Protein AF-A0A838P724-F1 (afdb_monomer_lite)

Structure (mmCIF, N/CA/C/O backbone):
data_AF-A0A838P724-F1
#
_entry.id   AF-A0A838P724-F1
#
loop_
_atom_site.group_PDB
_atom_site.id
_atom_site.type_symbol
_atom_site.label_atom_id
_atom_site.label_alt_id
_atom_site.label_comp_id
_atom_site.label_asym_id
_atom_site.label_entity_id
_atom_site.label_seq_id
_atom_site.pdbx_PDB_ins_code
_atom_site.Cartn_x
_atom_site.Cartn_y
_atom_site.Cartn_z
_atom_site.occupancy
_atom_site.B_iso_or_equiv
_atom_site.auth_seq_id
_atom_site.auth_comp_id
_atom_site.auth_asym_id
_atom_site.auth_atom_id
_atom_site.pdbx_PDB_model_num
ATOM 1 N N . MET A 1 1 ? -33.831 15.869 26.673 1.00 35.22 1 MET A N 1
ATOM 2 C CA . MET A 1 1 ? -33.866 14.774 25.676 1.00 35.22 1 MET A CA 1
ATOM 3 C C . MET A 1 1 ? -32.704 13.842 25.988 1.00 35.22 1 MET A C 1
ATOM 5 O O . MET A 1 1 ? -31.603 14.362 26.135 1.00 35.22 1 MET A O 1
ATOM 9 N N . PRO A 1 2 ? -32.924 12.538 26.222 1.00 35.47 2 PRO A N 1
ATOM 10 C CA . PRO A 1 2 ? -31.925 11.682 26.848 1.00 35.47 2 PRO A CA 1
ATOM 11 C C . PRO A 1 2 ? -30.886 11.154 25.849 1.00 35.47 2 PRO A C 1
ATOM 13 O O . PRO A 1 2 ? -31.235 10.602 24.811 1.00 35.47 2 PRO A O 1
ATOM 16 N N . THR A 1 3 ? -29.624 11.374 26.225 1.00 39.09 3 THR A N 1
ATOM 17 C CA . THR A 1 3 ? -28.451 10.483 26.150 1.00 39.09 3 THR A CA 1
ATOM 18 C C . THR A 1 3 ? -28.239 9.627 24.903 1.00 39.09 3 THR A C 1
ATOM 20 O O . THR A 1 3 ? -28.910 8.624 24.667 1.00 39.09 3 THR A O 1
ATOM 23 N N . ALA A 1 4 ? -27.174 9.991 24.182 1.00 42.00 4 ALA A N 1
ATOM 24 C CA . ALA A 1 4 ? -26.458 9.138 23.250 1.00 42.00 4 ALA A CA 1
ATOM 25 C C . ALA A 1 4 ? -26.230 7.749 23.863 1.00 42.00 4 ALA A C 1
ATOM 27 O O . ALA A 1 4 ? -25.716 7.620 24.972 1.00 42.00 4 ALA A O 1
ATOM 28 N N . VAL A 1 5 ? -26.638 6.724 23.121 1.00 43.41 5 VAL A N 1
ATOM 29 C CA . VAL A 1 5 ? -26.384 5.320 23.427 1.00 43.41 5 VAL A CA 1
ATOM 30 C C . VAL A 1 5 ? -24.869 5.126 23.461 1.00 43.41 5 VAL A C 1
ATOM 32 O O . VAL A 1 5 ? -24.228 5.040 22.414 1.00 43.41 5 VAL A O 1
ATOM 35 N N . GLU A 1 6 ? -24.288 5.073 24.660 1.00 44.16 6 GLU A N 1
ATOM 36 C CA . GLU A 1 6 ? -22.988 4.446 24.868 1.00 44.16 6 GLU A CA 1
ATOM 37 C C . GLU A 1 6 ? -23.096 3.030 24.307 1.00 44.16 6 GLU A C 1
ATOM 39 O O . GLU A 1 6 ? -23.826 2.183 24.827 1.00 44.16 6 GLU A O 1
ATOM 44 N N . ALA A 1 7 ? -22.421 2.777 23.187 1.00 54.94 7 ALA A N 1
ATOM 45 C CA . ALA A 1 7 ? -22.282 1.437 22.654 1.00 54.94 7 ALA A CA 1
ATOM 46 C C . ALA A 1 7 ? -21.466 0.619 23.665 1.00 54.94 7 ALA A C 1
ATOM 48 O O . ALA A 1 7 ? -20.239 0.593 23.606 1.00 54.94 7 ALA A O 1
ATOM 49 N N . SER A 1 8 ? -22.165 -0.000 24.621 1.00 61.56 8 SER A N 1
ATOM 50 C CA . SER A 1 8 ? -21.600 -0.868 25.649 1.00 61.56 8 SER A CA 1
ATOM 51 C C . SER A 1 8 ? -20.672 -1.882 24.987 1.00 61.56 8 SER A C 1
ATOM 53 O O . SER A 1 8 ? -21.090 -2.679 24.139 1.00 61.56 8 SER A O 1
ATOM 55 N N . ILE A 1 9 ? -19.387 -1.805 25.331 1.00 63.00 9 ILE A N 1
ATOM 56 C CA . ILE A 1 9 ? -18.389 -2.767 24.880 1.00 63.00 9 ILE A CA 1
ATOM 57 C C . ILE A 1 9 ? -18.843 -4.139 25.404 1.00 63.00 9 ILE A C 1
ATOM 59 O O . ILE A 1 9 ? -19.043 -4.286 26.612 1.00 63.00 9 ILE A O 1
ATOM 63 N N . PRO A 1 10 ? -19.045 -5.145 24.531 1.00 69.38 10 PRO A N 1
ATOM 64 C CA . PRO A 1 10 ? -19.448 -6.473 24.971 1.00 69.38 10 PRO A CA 1
ATOM 65 C C . PRO A 1 10 ? -18.458 -7.018 26.005 1.00 69.38 10 PRO A C 1
ATOM 67 O O . PRO A 1 10 ? -17.251 -6.848 25.836 1.00 69.38 10 PRO A O 1
ATOM 70 N N . ASN A 1 11 ? -18.953 -7.725 27.031 1.00 86.00 11 ASN A N 1
ATOM 71 C CA . ASN A 1 11 ? -18.101 -8.461 27.975 1.00 86.00 11 ASN A CA 1
ATOM 72 C C . ASN A 1 11 ? -17.019 -9.256 27.197 1.00 86.00 11 ASN A C 1
ATOM 74 O O . ASN A 1 11 ? -17.376 -9.900 26.201 1.00 86.00 11 ASN A O 1
ATOM 78 N N . PRO A 1 12 ? -15.737 -9.234 27.622 1.00 86.50 12 PRO A N 1
ATOM 79 C CA . PRO A 1 12 ? -14.614 -9.866 26.928 1.00 86.50 12 PRO A CA 1
ATOM 80 C C . PRO A 1 12 ? -14.889 -11.276 26.385 1.00 86.50 12 PRO A C 1
ATOM 82 O O . PRO A 1 12 ? -14.540 -11.569 25.242 1.00 86.50 12 PRO A O 1
ATOM 85 N N . ALA A 1 13 ? -15.583 -12.130 27.145 1.00 89.06 13 ALA A N 1
ATOM 86 C CA . ALA A 1 13 ? -15.920 -13.485 26.701 1.00 89.06 13 ALA A CA 1
ATOM 87 C C . ALA A 1 13 ? -16.848 -13.494 25.468 1.00 89.06 13 ALA A C 1
ATOM 89 O O . ALA A 1 13 ? -16.649 -14.259 24.524 1.00 89.06 13 ALA A O 1
ATOM 90 N N . LYS A 1 14 ? -17.843 -12.599 25.442 1.00 90.81 14 LYS A N 1
ATOM 91 C CA . LYS A 1 14 ? -18.763 -12.427 24.309 1.00 90.81 14 LYS A CA 1
ATOM 92 C C . LYS A 1 14 ? -18.052 -11.791 23.115 1.00 90.81 14 LYS A C 1
ATOM 94 O O . LYS A 1 14 ? -18.286 -12.198 21.979 1.00 90.81 14 LYS A O 1
ATOM 99 N N . ALA A 1 15 ? -17.168 -10.823 23.363 1.00 90.56 15 ALA A N 1
ATOM 100 C CA . ALA A 1 15 ? -16.361 -10.202 22.318 1.00 90.56 15 ALA A CA 1
ATOM 101 C C . ALA A 1 15 ? -15.473 -11.234 21.600 1.00 90.56 15 ALA A C 1
ATOM 103 O O . ALA A 1 15 ? -15.431 -11.236 20.370 1.00 90.56 15 ALA A O 1
ATOM 104 N N . GLU A 1 16 ? -14.830 -12.152 22.330 1.00 92.50 16 GLU A N 1
ATOM 105 C CA . GLU A 1 16 ? -13.999 -13.194 21.710 1.00 92.50 16 GLU A CA 1
ATOM 106 C C . GLU A 1 16 ? -14.831 -14.202 20.909 1.00 92.50 16 GLU A C 1
ATOM 108 O O . GLU A 1 16 ? -14.453 -14.561 19.795 1.00 92.50 16 GLU A O 1
ATOM 113 N N . GLN A 1 17 ? -16.014 -14.591 21.395 1.00 93.69 17 GLN A N 1
ATOM 114 C CA . GLN A 1 17 ? -16.936 -15.428 20.615 1.00 93.69 17 GLN A CA 1
ATOM 115 C C . GLN A 1 17 ? -17.342 -14.758 19.294 1.00 93.69 17 GLN A C 1
ATOM 117 O O . GLN A 1 17 ? -17.380 -15.409 18.246 1.00 93.69 17 GLN A O 1
ATOM 122 N N . ILE A 1 18 ? -17.607 -13.448 19.318 1.00 93.88 18 ILE A N 1
ATOM 123 C CA . ILE A 1 18 ? -17.923 -12.678 18.110 1.00 93.88 18 ILE A CA 1
ATOM 124 C C . ILE A 1 18 ? -16.713 -12.629 17.166 1.00 93.88 18 ILE A C 1
ATOM 126 O O . ILE A 1 18 ? -16.884 -12.832 15.963 1.00 93.88 18 ILE A O 1
ATOM 130 N N . ARG A 1 19 ? -15.492 -12.427 17.683 1.00 93.00 19 ARG A N 1
ATOM 131 C CA . ARG A 1 19 ? -14.250 -12.461 16.885 1.00 93.00 19 ARG A CA 1
ATOM 132 C C . ARG A 1 19 ? -14.016 -13.834 16.252 1.00 93.00 19 ARG A C 1
ATOM 134 O O . ARG A 1 19 ? -13.678 -13.906 15.073 1.00 93.00 19 ARG A O 1
ATOM 141 N N . ALA A 1 20 ? -14.243 -14.920 16.986 1.00 93.75 20 ALA A N 1
ATOM 142 C CA . ALA A 1 20 ? -14.137 -16.277 16.457 1.00 93.75 20 ALA A CA 1
ATOM 143 C C . ALA A 1 20 ? -15.164 -16.533 15.340 1.00 93.75 20 ALA A C 1
ATOM 145 O O . ALA A 1 20 ? -14.810 -17.035 14.273 1.00 93.75 20 ALA A O 1
ATOM 146 N N . LYS A 1 21 ? -16.421 -16.114 15.541 1.00 94.31 21 LYS A N 1
ATOM 147 C CA . LYS A 1 21 ? -17.474 -16.219 14.521 1.00 94.31 21 LYS A CA 1
ATOM 148 C C . LYS A 1 21 ? -17.166 -15.373 13.284 1.00 94.31 21 LYS A C 1
ATOM 150 O O . LYS A 1 21 ? -17.412 -15.821 12.167 1.00 94.31 21 LYS A O 1
ATOM 155 N N . PHE A 1 22 ? -16.600 -14.181 13.473 1.00 95.44 22 PHE A N 1
ATOM 156 C CA . PHE A 1 22 ? -16.110 -13.338 12.385 1.00 95.44 22 PHE A CA 1
ATOM 157 C C . PHE A 1 22 ? -15.039 -14.053 11.558 1.00 95.44 22 PHE A C 1
ATOM 159 O O . PHE A 1 22 ? -15.204 -14.138 10.347 1.00 95.44 22 PHE A O 1
ATOM 166 N N . ARG A 1 23 ? -14.006 -14.632 12.194 1.00 93.00 23 ARG A N 1
ATOM 167 C CA . ARG A 1 23 ? -12.953 -15.402 11.499 1.00 93.00 23 ARG A CA 1
ATOM 168 C C . ARG A 1 23 ? -13.551 -16.543 10.664 1.00 93.00 23 ARG A C 1
ATOM 170 O O . ARG A 1 23 ? -13.254 -16.653 9.483 1.00 93.00 23 ARG A O 1
ATOM 177 N N . GLN A 1 24 ? -14.477 -17.322 11.231 1.00 94.06 24 GLN A N 1
ATOM 178 C CA . GLN A 1 24 ? -15.133 -18.423 10.509 1.00 94.06 24 GLN A CA 1
ATOM 179 C C . GLN A 1 24 ? -15.972 -17.958 9.309 1.00 94.06 24 GLN A C 1
ATOM 181 O O . GLN A 1 24 ? -15.965 -18.597 8.257 1.00 94.06 24 GLN A O 1
ATOM 186 N N . LEU A 1 25 ? -16.738 -16.871 9.460 1.00 94.19 25 LEU A N 1
ATOM 187 C CA . LEU A 1 25 ? -17.525 -16.303 8.361 1.00 94.19 25 LEU A CA 1
ATOM 188 C C . LEU A 1 25 ? -16.626 -15.694 7.284 1.00 94.19 25 LEU A C 1
ATOM 190 O O . LEU A 1 25 ? -16.910 -15.844 6.095 1.00 94.19 25 LEU A O 1
ATOM 194 N N . LEU A 1 26 ? -15.534 -15.049 7.689 1.00 92.69 26 LEU A N 1
ATOM 195 C CA . LEU A 1 26 ? -14.537 -14.513 6.776 1.00 92.69 26 LEU A CA 1
ATOM 196 C C . LEU A 1 26 ? -13.909 -15.636 5.938 1.00 92.69 26 LEU A C 1
ATOM 198 O O . LEU A 1 26 ? -13.939 -15.554 4.717 1.00 92.69 26 LEU A O 1
ATOM 202 N N . ASP A 1 27 ? -13.473 -16.737 6.553 1.00 91.81 27 ASP A N 1
ATOM 203 C CA . ASP A 1 27 ? -12.917 -17.888 5.824 1.00 91.81 27 ASP A CA 1
ATOM 204 C C . ASP A 1 27 ? -13.925 -18.495 4.838 1.00 91.81 27 ASP A C 1
ATOM 206 O O . ASP A 1 27 ? -13.593 -18.811 3.696 1.00 91.81 27 ASP A O 1
ATOM 210 N N . ARG A 1 28 ? -15.201 -18.611 5.233 1.00 91.56 28 ARG A N 1
ATOM 211 C CA . ARG A 1 28 ? -16.267 -19.120 4.350 1.00 91.56 28 ARG A CA 1
ATOM 212 C C . ARG A 1 28 ? -16.546 -18.217 3.153 1.00 91.56 28 ARG A C 1
ATOM 214 O O . ARG A 1 28 ? -17.032 -18.716 2.131 1.00 91.56 28 ARG A O 1
ATOM 221 N N . THR A 1 29 ? -16.291 -16.919 3.297 1.00 91.81 29 THR A N 1
ATOM 222 C CA . THR A 1 29 ? -16.524 -15.903 2.263 1.00 91.81 29 THR A CA 1
ATOM 223 C C . THR A 1 29 ? -15.279 -15.602 1.429 1.00 91.81 29 THR A C 1
ATOM 225 O O . THR A 1 29 ? -15.417 -15.074 0.330 1.00 91.81 29 THR A O 1
ATOM 228 N N . ASN A 1 30 ? -14.089 -16.005 1.880 1.00 88.81 30 ASN A N 1
ATOM 229 C CA . ASN A 1 30 ? -12.818 -15.800 1.188 1.00 88.81 30 ASN A CA 1
ATOM 230 C C . ASN A 1 30 ? -12.581 -16.838 0.070 1.00 88.81 30 ASN A C 1
ATOM 232 O O . ASN A 1 30 ? -11.677 -17.667 0.136 1.00 88.81 30 ASN A O 1
ATOM 236 N N . LYS A 1 31 ? -13.446 -16.828 -0.948 1.00 89.81 31 LYS A N 1
ATOM 237 C CA . LYS A 1 31 ? -13.375 -17.678 -2.149 1.00 89.81 31 LYS A CA 1
ATOM 238 C C . LYS A 1 31 ? -13.989 -16.950 -3.342 1.00 89.81 31 LYS A C 1
ATOM 240 O O . LYS A 1 31 ? -14.749 -16.012 -3.145 1.00 89.81 31 LYS A O 1
ATOM 245 N N . GLU A 1 32 ? -13.694 -17.393 -4.562 1.00 82.56 32 GLU A N 1
ATOM 246 C CA . GLU A 1 32 ? -14.115 -16.715 -5.804 1.00 82.56 32 GLU A CA 1
ATOM 247 C C . GLU A 1 32 ? -15.641 -16.532 -5.914 1.00 82.56 32 GLU A C 1
ATOM 249 O O . GLU A 1 32 ? -16.130 -15.480 -6.327 1.00 82.56 32 GLU A O 1
ATOM 254 N N . HIS A 1 33 ? -16.407 -17.529 -5.461 1.00 89.75 33 HIS A N 1
ATOM 255 C CA . HIS A 1 33 ? -17.870 -17.511 -5.466 1.00 89.75 33 HIS A CA 1
ATOM 256 C C . HIS A 1 33 ? -18.427 -17.902 -4.087 1.00 89.75 33 HIS A C 1
ATOM 258 O O . HIS A 1 33 ? -18.792 -19.061 -3.850 1.00 89.75 33 HIS A O 1
ATOM 264 N N . PRO A 1 34 ? -18.459 -16.970 -3.118 1.00 93.19 34 PRO A N 1
ATOM 265 C CA . PRO A 1 34 ? -19.002 -17.249 -1.801 1.00 93.19 34 PRO A CA 1
ATOM 266 C C . PRO A 1 34 ? -20.522 -17.383 -1.856 1.00 93.19 34 PRO A C 1
ATOM 268 O O . PRO A 1 34 ? -21.196 -16.762 -2.676 1.00 93.19 34 PRO A O 1
ATOM 271 N N . ARG A 1 35 ? -21.094 -18.195 -0.958 1.00 94.44 35 ARG A N 1
ATOM 272 C CA . ARG A 1 35 ? -22.553 -18.344 -0.900 1.00 94.44 35 ARG A CA 1
ATOM 273 C C . ARG A 1 35 ? -23.158 -17.002 -0.463 1.00 94.44 35 ARG A C 1
ATOM 275 O O . ARG A 1 35 ? -22.717 -16.475 0.562 1.00 94.44 35 ARG A O 1
ATOM 282 N N . PRO A 1 36 ? -24.198 -16.475 -1.139 1.00 94.25 36 PRO A N 1
ATOM 283 C CA . PRO A 1 36 ? -24.806 -15.190 -0.778 1.00 94.25 36 PRO A CA 1
ATOM 284 C C . PRO A 1 36 ? -25.267 -15.114 0.685 1.00 94.25 36 PRO A C 1
ATOM 286 O O . PRO A 1 36 ? -25.178 -14.066 1.319 1.00 94.25 36 PRO A O 1
ATOM 289 N N . GLN A 1 37 ? -25.706 -16.246 1.247 1.00 95.25 37 GLN A N 1
ATOM 290 C CA . GLN A 1 37 ? -26.105 -16.358 2.652 1.00 95.25 37 GLN A CA 1
ATOM 291 C C . GLN A 1 37 ? -24.936 -16.136 3.626 1.00 95.25 37 GLN A C 1
ATOM 293 O O . GLN A 1 37 ? -25.128 -15.489 4.651 1.00 95.25 37 GLN A O 1
ATOM 298 N N . ASP A 1 38 ? -23.728 -16.615 3.302 1.00 93.69 38 ASP A N 1
ATOM 299 C CA . ASP A 1 38 ? -22.541 -16.412 4.145 1.00 93.69 38 ASP A CA 1
ATOM 300 C C . ASP A 1 38 ? -22.105 -14.934 4.117 1.00 93.69 38 ASP A C 1
ATOM 302 O O . ASP A 1 38 ? -21.766 -14.371 5.157 1.00 93.69 38 ASP A O 1
ATOM 306 N N . VAL A 1 39 ? -22.178 -14.279 2.948 1.00 94.38 39 VAL A N 1
ATOM 307 C CA . VAL A 1 39 ? -21.879 -12.840 2.797 1.00 94.38 39 VAL A CA 1
ATOM 308 C C . VAL A 1 39 ? -22.890 -11.987 3.564 1.00 94.38 39 VAL A C 1
ATOM 310 O O . VAL A 1 39 ? -22.502 -11.062 4.279 1.00 94.38 39 VAL A O 1
ATOM 313 N N . LYS A 1 40 ? -24.184 -12.323 3.475 1.00 95.94 40 LYS A N 1
ATOM 314 C CA . LYS A 1 40 ? -25.230 -11.658 4.259 1.00 95.94 40 LYS A CA 1
ATOM 315 C C . LYS A 1 40 ? -24.994 -11.835 5.761 1.00 95.94 40 LYS A C 1
ATOM 317 O O . LYS A 1 40 ? -24.990 -10.848 6.485 1.00 95.94 40 LYS A O 1
ATOM 322 N N . ALA A 1 41 ? -24.692 -13.053 6.214 1.00 95.62 41 ALA A N 1
ATOM 323 C CA . ALA A 1 41 ? -24.392 -13.325 7.620 1.00 95.62 41 ALA A CA 1
ATOM 324 C C . ALA A 1 41 ? -23.159 -12.555 8.127 1.00 95.62 41 ALA A C 1
ATOM 326 O O . ALA A 1 41 ? -23.152 -12.092 9.269 1.00 95.62 41 ALA A O 1
ATOM 327 N N . LEU A 1 42 ? -22.127 -12.387 7.290 1.00 94.81 42 LEU A N 1
ATOM 328 C CA . LEU A 1 42 ? -20.970 -11.547 7.606 1.00 94.81 42 LEU A CA 1
ATOM 329 C C . LEU A 1 42 ? -21.362 -10.066 7.719 1.00 94.81 42 LEU A C 1
ATOM 331 O O . LEU A 1 42 ? -20.957 -9.401 8.672 1.00 94.81 42 LEU A O 1
ATOM 335 N N . SER A 1 43 ? -22.178 -9.562 6.789 1.00 94.56 43 SER A N 1
ATOM 336 C CA . SER A 1 43 ? -22.689 -8.185 6.815 1.00 94.56 43 SER A CA 1
ATOM 337 C C . SER A 1 43 ? -23.519 -7.903 8.070 1.00 94.56 43 SER A C 1
ATOM 339 O O . SER A 1 43 ? -23.274 -6.914 8.764 1.00 94.56 43 SER A O 1
ATOM 341 N N . ASP A 1 44 ? -24.441 -8.804 8.414 1.00 96.25 44 ASP A N 1
ATOM 342 C CA . ASP A 1 44 ? -25.283 -8.699 9.607 1.00 96.25 44 ASP A CA 1
ATOM 343 C C . ASP A 1 44 ? -24.428 -8.708 10.885 1.00 96.25 44 ASP A C 1
ATOM 345 O O . ASP A 1 44 ? -24.640 -7.901 11.794 1.00 96.25 44 ASP A O 1
ATOM 349 N N . LEU A 1 45 ? -23.398 -9.563 10.936 1.00 95.19 45 LEU A N 1
ATOM 350 C CA . LEU A 1 45 ? -22.466 -9.624 12.061 1.00 95.19 45 LEU A CA 1
ATOM 351 C C . LEU A 1 45 ? -21.645 -8.333 12.208 1.00 95.19 45 LEU A C 1
ATOM 353 O O . LEU A 1 45 ? -21.478 -7.853 13.329 1.00 95.19 45 LEU A O 1
ATOM 357 N N . LEU A 1 46 ? -21.166 -7.746 11.109 1.00 94.00 46 LEU A N 1
ATOM 358 C CA . LEU A 1 46 ? -20.446 -6.468 11.132 1.00 94.00 46 LEU A CA 1
ATOM 359 C C . LEU A 1 46 ? -21.354 -5.312 11.575 1.00 94.00 46 LEU A C 1
ATOM 361 O O . LEU A 1 46 ? -20.969 -4.515 12.431 1.00 94.00 46 LEU A O 1
ATOM 365 N N . ASN A 1 47 ? -22.577 -5.244 11.043 1.00 93.81 47 ASN A N 1
ATOM 366 C CA . ASN A 1 47 ? -23.539 -4.196 11.383 1.00 93.81 47 ASN A CA 1
ATOM 367 C C . ASN A 1 47 ? -24.017 -4.273 12.836 1.00 93.81 47 ASN A C 1
ATOM 369 O O . ASN A 1 47 ? -24.180 -3.233 13.473 1.00 93.81 47 ASN A O 1
ATOM 373 N N . GLY A 1 48 ? -24.200 -5.484 13.368 1.00 93.00 48 GLY A N 1
ATOM 374 C CA . GLY A 1 48 ? -24.604 -5.705 14.755 1.00 93.00 48 GLY A CA 1
ATOM 375 C C . GLY A 1 48 ? -23.495 -5.475 15.787 1.00 93.00 48 GLY A C 1
ATOM 376 O O . GLY A 1 48 ? -23.792 -5.386 16.973 1.00 93.00 48 GLY A O 1
ATOM 377 N N . ASN A 1 49 ? -22.226 -5.376 15.365 1.00 92.56 49 ASN A N 1
ATOM 378 C CA . ASN A 1 49 ? -21.067 -5.320 16.268 1.00 92.56 49 ASN A CA 1
ATOM 379 C C . ASN A 1 49 ? -20.061 -4.217 15.886 1.00 92.56 49 ASN A C 1
ATOM 381 O O . ASN A 1 49 ? -18.847 -4.416 15.970 1.00 92.56 49 ASN A O 1
ATOM 385 N N . LYS A 1 50 ? -20.552 -3.040 15.472 1.00 89.50 50 LYS A N 1
ATOM 386 C CA . LYS A 1 50 ? -19.715 -1.916 15.000 1.00 89.50 50 LYS A CA 1
ATOM 387 C C . LYS A 1 50 ? -18.637 -1.480 16.000 1.00 89.50 50 LYS A C 1
ATOM 389 O O . LYS A 1 50 ? -17.532 -1.156 15.578 1.00 89.50 50 LYS A O 1
ATOM 394 N N . SER A 1 51 ? -18.930 -1.524 17.303 1.00 89.75 51 SER A N 1
ATOM 395 C CA . SER A 1 51 ? -17.993 -1.142 18.373 1.00 89.75 51 SER A CA 1
ATOM 396 C C . SER A 1 51 ? -16.759 -2.042 18.474 1.00 89.75 51 SER A C 1
ATOM 398 O O . SER A 1 51 ? -15.744 -1.616 19.012 1.00 89.75 51 SER A O 1
ATOM 400 N N . LEU A 1 52 ? -16.815 -3.271 17.947 1.00 89.94 52 LEU A N 1
ATOM 401 C CA . LEU A 1 52 ? -15.672 -4.188 17.942 1.00 89.94 52 LEU A CA 1
ATOM 402 C C . LEU A 1 52 ? -14.703 -3.944 16.778 1.00 89.94 52 LEU A C 1
ATOM 404 O O . LEU A 1 52 ? -13.656 -4.591 16.737 1.00 89.94 52 LEU A O 1
ATOM 408 N N . GLU A 1 53 ? -15.070 -3.073 15.827 1.00 90.12 53 GLU A N 1
ATOM 409 C CA . GLU A 1 53 ? -14.272 -2.712 14.648 1.00 90.12 53 GLU A CA 1
ATOM 410 C C . GLU A 1 53 ? -13.617 -3.924 13.954 1.00 90.12 53 GLU A C 1
ATOM 412 O O . GLU A 1 53 ? -12.462 -3.882 13.537 1.00 90.12 53 GLU A O 1
ATOM 417 N N . LEU A 1 54 ? -14.356 -5.033 13.822 1.00 88.94 54 LEU A N 1
ATOM 418 C CA . LEU A 1 54 ? -13.829 -6.317 13.327 1.00 88.94 54 LEU A CA 1
ATOM 419 C C . LEU A 1 54 ? -13.154 -6.190 11.951 1.00 88.94 54 LEU A C 1
ATOM 421 O O . LEU A 1 54 ? -12.170 -6.870 11.672 1.00 88.94 54 LEU A O 1
ATOM 425 N N . TRP A 1 55 ? -13.630 -5.263 11.120 1.00 86.44 55 TRP A N 1
ATOM 426 C CA . TRP A 1 55 ? -13.065 -4.941 9.810 1.00 86.44 55 TRP A CA 1
ATOM 427 C C . TRP A 1 55 ? -11.615 -4.427 9.865 1.00 86.44 55 TRP A C 1
ATOM 429 O O . TRP A 1 55 ? -10.906 -4.536 8.873 1.00 86.44 55 TRP A O 1
ATOM 439 N N . ARG A 1 56 ? -11.129 -3.911 11.003 1.00 85.56 56 ARG A N 1
ATOM 440 C CA . ARG A 1 56 ? -9.717 -3.513 11.161 1.00 85.56 56 ARG A CA 1
ATOM 441 C C . ARG A 1 56 ? -8.761 -4.698 11.254 1.00 85.56 56 ARG A C 1
ATOM 443 O O . ARG A 1 56 ? -7.556 -4.516 11.130 1.00 85.56 56 ARG A O 1
ATOM 450 N N . THR A 1 57 ? -9.281 -5.900 11.501 1.00 82.00 57 THR A N 1
ATOM 451 C CA . THR A 1 57 ? -8.463 -7.119 11.594 1.00 82.00 57 THR A CA 1
ATOM 452 C C . THR A 1 57 ? -8.126 -7.719 10.230 1.00 82.00 57 THR A C 1
ATOM 454 O O . THR A 1 57 ? -7.271 -8.596 10.150 1.00 82.00 57 THR A O 1
ATOM 457 N N . VAL A 1 58 ? -8.771 -7.243 9.160 1.00 83.81 58 VAL A N 1
ATOM 458 C CA . VAL A 1 58 ? -8.475 -7.648 7.783 1.00 83.81 58 VAL A CA 1
ATOM 459 C C . VAL A 1 58 ? -7.635 -6.590 7.081 1.00 83.81 58 VAL A C 1
ATOM 461 O O . VAL A 1 58 ? -7.675 -5.411 7.434 1.00 83.81 58 VAL A O 1
ATOM 464 N N . TYR A 1 59 ? -6.880 -7.006 6.063 1.00 76.19 59 TYR A N 1
ATOM 465 C CA . TYR A 1 59 ? -6.126 -6.069 5.238 1.00 76.19 59 TYR A CA 1
ATOM 466 C C . TYR A 1 59 ? -7.067 -5.049 4.589 1.00 76.19 59 TYR A C 1
ATOM 468 O O . TYR A 1 59 ? -7.989 -5.403 3.854 1.00 76.19 59 TYR A O 1
ATOM 476 N N . SER A 1 60 ? -6.799 -3.765 4.823 1.00 81.81 60 SER A N 1
ATOM 477 C CA . SER A 1 60 ? -7.400 -2.681 4.045 1.00 81.81 60 SER A CA 1
ATOM 478 C C . SER A 1 60 ? -7.050 -2.829 2.562 1.00 81.81 60 SER A C 1
ATOM 480 O O . SER A 1 60 ? -6.021 -3.409 2.215 1.00 81.81 60 SER A O 1
ATOM 482 N N . ALA A 1 61 ? -7.841 -2.227 1.669 1.00 81.06 61 ALA A N 1
ATOM 483 C CA . ALA A 1 61 ? -7.551 -2.243 0.232 1.00 81.06 61 ALA A CA 1
ATOM 484 C C . ALA A 1 61 ? -6.133 -1.728 -0.101 1.00 81.06 61 ALA A C 1
ATOM 486 O O . ALA A 1 61 ? -5.487 -2.235 -1.015 1.00 81.06 61 ALA A O 1
ATOM 487 N N . GLY A 1 62 ? -5.617 -0.762 0.670 1.00 83.69 62 GLY A N 1
ATOM 488 C CA . GLY A 1 62 ? -4.240 -0.286 0.538 1.00 83.69 62 GLY A CA 1
ATOM 489 C C . GLY A 1 62 ? -3.204 -1.344 0.930 1.00 83.69 62 GLY A C 1
ATOM 490 O O . GLY A 1 62 ? -2.274 -1.589 0.169 1.00 83.69 62 GLY A O 1
ATOM 491 N N . GLN A 1 63 ? -3.385 -2.019 2.070 1.00 83.19 63 GLN A N 1
ATOM 492 C CA . GLN A 1 63 ? -2.503 -3.120 2.489 1.00 83.19 63 GLN A CA 1
ATOM 493 C C . GLN A 1 63 ? -2.587 -4.312 1.529 1.00 83.19 63 GLN A C 1
ATOM 495 O O . GLN A 1 63 ? -1.575 -4.938 1.231 1.00 83.19 63 GLN A O 1
ATOM 500 N N . PHE A 1 64 ? -3.777 -4.603 1.001 1.00 86.44 64 PHE A N 1
ATOM 501 C CA . PHE A 1 64 ? -3.954 -5.645 -0.002 1.00 86.44 64 PHE A CA 1
ATOM 502 C C . PHE A 1 64 ? -3.224 -5.293 -1.302 1.00 86.44 64 PHE A C 1
ATOM 504 O O . PHE A 1 64 ? -2.511 -6.127 -1.846 1.00 86.44 64 PHE A O 1
ATOM 511 N N . ALA A 1 65 ? -3.297 -4.038 -1.756 1.00 89.62 65 ALA A N 1
ATOM 512 C CA . ALA A 1 65 ? -2.535 -3.587 -2.917 1.00 89.62 65 ALA A CA 1
ATOM 513 C C . ALA A 1 65 ? -1.018 -3.750 -2.718 1.00 89.62 65 ALA A C 1
ATOM 515 O O . ALA A 1 65 ? -0.319 -4.141 -3.650 1.00 89.62 65 ALA A O 1
ATOM 516 N N . GLU A 1 66 ? -0.497 -3.473 -1.522 1.00 90.69 66 GLU A N 1
ATOM 517 C CA . GLU A 1 66 ? 0.916 -3.706 -1.193 1.00 90.69 66 GLU A CA 1
ATOM 518 C C . GLU A 1 66 ? 1.282 -5.187 -1.247 1.00 90.69 66 GLU A C 1
ATOM 520 O O . GLU A 1 66 ? 2.303 -5.533 -1.843 1.00 90.69 66 GLU A O 1
ATOM 525 N N . LEU A 1 67 ? 0.442 -6.047 -0.660 1.00 88.81 67 LEU A N 1
ATOM 526 C CA . LEU A 1 67 ? 0.614 -7.494 -0.699 1.00 88.81 67 LEU A CA 1
ATOM 527 C C . LEU A 1 67 ? 0.663 -7.981 -2.148 1.00 88.81 67 LEU A C 1
ATOM 529 O O . LEU A 1 67 ? 1.653 -8.587 -2.550 1.00 88.81 67 LEU A O 1
ATOM 533 N N . THR A 1 68 ? -0.333 -7.615 -2.958 1.00 91.25 68 THR A N 1
ATOM 534 C CA . THR A 1 68 ? -0.397 -7.982 -4.375 1.00 91.25 68 THR A CA 1
ATOM 535 C C . THR A 1 68 ? 0.829 -7.486 -5.141 1.00 91.25 68 THR A C 1
ATOM 537 O O . THR A 1 68 ? 1.411 -8.236 -5.920 1.00 91.25 68 THR A O 1
ATOM 540 N N . ILE A 1 69 ? 1.265 -6.239 -4.930 1.00 92.88 69 ILE A N 1
ATOM 541 C CA . ILE A 1 69 ? 2.459 -5.699 -5.600 1.00 92.88 69 ILE A CA 1
ATOM 542 C C . ILE A 1 69 ? 3.708 -6.489 -5.213 1.00 92.88 69 ILE A C 1
ATOM 544 O O . ILE A 1 69 ? 4.512 -6.815 -6.085 1.00 92.88 69 ILE A O 1
ATOM 548 N N . ASN A 1 70 ? 3.876 -6.800 -3.930 1.00 91.38 70 ASN A N 1
ATOM 549 C CA . ASN A 1 70 ? 5.032 -7.537 -3.440 1.00 91.38 70 ASN A CA 1
ATOM 550 C C . ASN A 1 70 ? 5.044 -8.988 -3.951 1.00 91.38 70 ASN A C 1
ATOM 552 O O . ASN A 1 70 ? 6.072 -9.481 -4.413 1.00 91.38 70 ASN A O 1
ATOM 556 N N . GLU A 1 71 ? 3.893 -9.661 -3.938 1.00 90.44 71 GLU A N 1
ATOM 557 C CA . GLU A 1 71 ? 3.732 -11.025 -4.453 1.00 90.44 71 GLU A CA 1
ATOM 558 C C . GLU A 1 71 ? 4.037 -11.111 -5.949 1.00 90.44 71 GLU A C 1
ATOM 560 O O . GLU A 1 71 ? 4.757 -12.016 -6.375 1.00 90.44 71 GLU A O 1
ATOM 565 N N . ASN A 1 72 ? 3.582 -10.128 -6.729 1.00 90.44 72 ASN A N 1
ATOM 566 C CA . ASN A 1 72 ? 3.785 -10.075 -8.178 1.00 90.44 72 ASN A CA 1
ATOM 567 C C . ASN A 1 72 ? 5.132 -9.463 -8.594 1.00 90.44 72 ASN A C 1
ATOM 569 O O . ASN A 1 72 ? 5.468 -9.447 -9.780 1.00 90.44 72 ASN A O 1
ATOM 573 N N . ALA A 1 73 ? 5.929 -8.950 -7.654 1.00 90.75 73 ALA A N 1
ATOM 574 C CA . ALA A 1 73 ? 7.247 -8.430 -7.975 1.00 90.75 73 ALA A CA 1
ATOM 575 C C . ALA A 1 73 ? 8.192 -9.559 -8.419 1.00 90.75 73 ALA A C 1
ATOM 577 O O . ALA A 1 73 ? 8.209 -10.657 -7.857 1.00 90.75 73 ALA A O 1
ATOM 578 N N . SER A 1 74 ? 9.029 -9.274 -9.416 1.00 88.56 74 SER A N 1
ATOM 579 C CA . SER A 1 74 ? 10.041 -10.207 -9.922 1.00 88.56 74 SER A CA 1
ATOM 580 C C . SER A 1 74 ? 11.268 -10.228 -9.000 1.00 88.56 74 SER A C 1
ATOM 582 O O . SER A 1 74 ? 12.326 -9.719 -9.360 1.00 88.56 74 SER A O 1
ATOM 584 N N . ALA A 1 75 ? 11.111 -10.784 -7.799 1.00 89.12 75 ALA A N 1
ATOM 585 C CA . ALA A 1 75 ? 12.162 -10.948 -6.796 1.00 89.12 75 ALA A CA 1
ATOM 586 C C . ALA A 1 75 ? 12.039 -12.302 -6.080 1.00 89.12 75 ALA A C 1
ATOM 588 O O . ALA A 1 75 ? 10.966 -12.908 -6.050 1.00 89.12 75 ALA A O 1
ATOM 589 N N . VAL A 1 76 ? 13.138 -12.770 -5.486 1.00 91.44 76 VAL A N 1
ATOM 590 C CA . VAL A 1 76 ? 13.150 -13.998 -4.676 1.00 91.44 76 VAL A CA 1
ATOM 591 C C . VAL A 1 76 ? 12.404 -13.799 -3.351 1.00 91.44 76 VAL A C 1
ATOM 593 O O . VAL A 1 76 ? 12.337 -12.684 -2.831 1.00 91.44 76 VAL A O 1
ATOM 596 N N . ALA A 1 77 ? 11.860 -14.883 -2.788 1.00 91.06 77 ALA A N 1
ATOM 597 C CA . ALA A 1 77 ? 10.987 -14.836 -1.609 1.00 91.06 77 ALA A CA 1
ATOM 598 C C . ALA A 1 77 ? 11.622 -14.125 -0.400 1.00 91.06 77 ALA A C 1
ATOM 600 O O . ALA A 1 77 ? 10.970 -13.291 0.222 1.00 91.06 77 ALA A O 1
ATOM 601 N N . GLY A 1 78 ? 12.907 -14.377 -0.119 1.00 93.19 78 GLY A N 1
ATOM 602 C CA . GLY A 1 78 ? 13.616 -13.711 0.981 1.00 93.19 78 GLY A CA 1
ATOM 603 C C . GLY A 1 78 ? 13.660 -12.185 0.833 1.00 93.19 78 GLY A C 1
ATOM 604 O O . GLY A 1 78 ? 13.399 -11.462 1.788 1.00 93.19 78 GLY A O 1
ATOM 605 N N . VAL A 1 79 ? 13.888 -11.680 -0.384 1.00 92.31 79 VAL A N 1
ATOM 606 C CA . VAL A 1 79 ? 13.893 -10.233 -0.664 1.00 92.31 79 VAL A CA 1
ATOM 607 C C . VAL A 1 79 ? 12.492 -9.637 -0.517 1.00 92.31 79 VAL A C 1
ATOM 609 O O . VAL A 1 79 ? 12.344 -8.563 0.067 1.00 92.31 79 VAL A O 1
ATOM 612 N N . LYS A 1 80 ? 11.455 -10.345 -0.986 1.00 92.38 80 LYS A N 1
ATOM 613 C CA . LYS A 1 80 ? 10.053 -9.933 -0.800 1.00 92.38 80 LYS A CA 1
ATOM 614 C C . LYS A 1 80 ? 9.687 -9.818 0.676 1.00 92.38 80 LYS A C 1
ATOM 616 O O . LYS A 1 80 ? 8.948 -8.906 1.044 1.00 92.38 80 LYS A O 1
ATOM 621 N N . GLU A 1 81 ? 10.203 -10.708 1.520 1.00 92.62 81 GLU A N 1
ATOM 622 C CA . GLU A 1 81 ? 9.995 -10.642 2.967 1.00 92.62 81 GLU A CA 1
ATOM 623 C C . GLU A 1 81 ? 10.691 -9.415 3.570 1.00 92.62 81 GLU A C 1
ATOM 625 O O . GLU A 1 81 ? 10.054 -8.629 4.274 1.00 92.62 81 GLU A O 1
ATOM 630 N N . CYS A 1 82 ? 11.947 -9.150 3.193 1.00 93.19 82 CYS A N 1
ATOM 631 C CA . CYS A 1 82 ? 12.648 -7.928 3.597 1.00 93.19 82 CYS A CA 1
ATOM 632 C C . CYS A 1 82 ? 11.891 -6.651 3.191 1.00 93.19 82 CYS A C 1
ATOM 634 O O . CYS A 1 82 ? 11.856 -5.688 3.957 1.00 93.19 82 CYS A O 1
ATOM 636 N N . TRP A 1 83 ? 11.248 -6.625 2.020 1.00 93.00 83 TRP A N 1
ATOM 637 C CA . TRP A 1 83 ? 10.441 -5.479 1.589 1.00 93.00 83 TRP A CA 1
ATOM 638 C C . TRP A 1 83 ? 9.192 -5.259 2.445 1.00 93.00 83 TRP A C 1
ATOM 640 O O . TRP A 1 83 ? 8.857 -4.104 2.716 1.00 93.00 83 TRP A O 1
ATOM 650 N N . LYS A 1 84 ? 8.538 -6.323 2.936 1.00 91.38 84 LYS A N 1
ATOM 651 C CA . LYS A 1 84 ? 7.423 -6.187 3.895 1.00 91.38 84 LYS A CA 1
ATOM 652 C C . LYS A 1 84 ? 7.894 -5.507 5.177 1.00 91.38 84 LYS A C 1
ATOM 654 O O . LYS A 1 84 ? 7.288 -4.526 5.608 1.00 91.38 84 LYS A O 1
ATOM 659 N N . TYR A 1 85 ? 9.007 -5.983 5.738 1.00 93.19 85 TYR A N 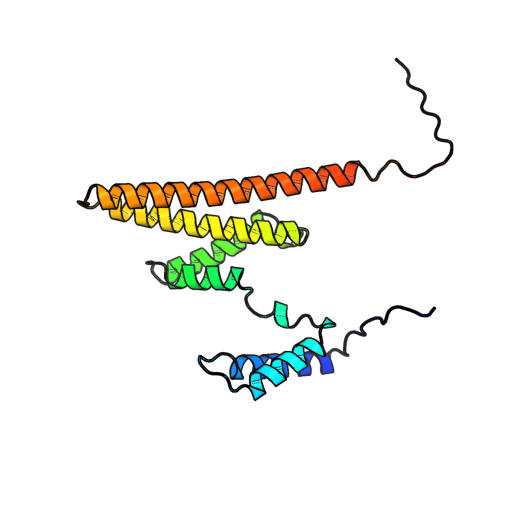1
ATOM 660 C CA . TYR A 1 85 ? 9.611 -5.383 6.928 1.00 93.19 85 TYR A CA 1
ATOM 661 C C . TYR A 1 85 ? 10.025 -3.933 6.685 1.00 93.19 85 TYR A C 1
ATOM 663 O O . TYR A 1 85 ? 9.742 -3.068 7.514 1.00 93.19 85 TYR A O 1
ATOM 671 N N . ARG A 1 86 ? 10.626 -3.633 5.528 1.00 93.75 86 ARG A N 1
ATOM 672 C CA . ARG A 1 86 ? 11.023 -2.264 5.188 1.00 93.75 86 ARG A CA 1
ATOM 673 C C . ARG A 1 86 ? 9.825 -1.327 5.070 1.00 93.75 86 ARG A C 1
ATOM 675 O O . ARG A 1 86 ? 9.907 -0.198 5.537 1.00 93.75 86 ARG A O 1
ATOM 682 N N . LEU A 1 87 ? 8.712 -1.774 4.489 1.00 93.25 87 LEU A N 1
ATOM 683 C CA . LEU A 1 87 ? 7.486 -0.973 4.422 1.00 93.25 87 LEU A CA 1
ATOM 684 C C . LEU A 1 87 ? 6.907 -0.692 5.805 1.00 93.25 87 LEU A C 1
ATOM 686 O O . LEU A 1 87 ? 6.491 0.434 6.073 1.00 93.25 87 LEU A O 1
ATOM 690 N N . ALA A 1 88 ? 6.905 -1.693 6.685 1.00 92.56 88 ALA A N 1
ATOM 691 C CA . ALA A 1 88 ? 6.474 -1.511 8.063 1.00 92.56 88 ALA A CA 1
ATOM 692 C C . ALA A 1 88 ? 7.382 -0.514 8.807 1.00 92.56 88 ALA A C 1
ATOM 694 O O . ALA A 1 88 ? 6.872 0.416 9.433 1.00 92.56 88 ALA A O 1
ATOM 695 N N . SER A 1 89 ? 8.712 -0.639 8.678 1.00 95.31 89 SER A N 1
ATOM 696 C CA . SER A 1 89 ? 9.650 0.300 9.315 1.00 95.31 89 SER A CA 1
ATOM 697 C C . SER A 1 89 ? 9.527 1.707 8.737 1.00 95.31 89 SER A C 1
ATOM 699 O O . SER A 1 89 ? 9.487 2.658 9.506 1.00 95.31 89 SER A O 1
ATOM 701 N N . LEU A 1 90 ? 9.345 1.858 7.421 1.00 95.62 90 LEU A N 1
ATOM 702 C CA . LEU A 1 90 ? 9.134 3.160 6.784 1.00 95.62 90 LEU A CA 1
ATOM 703 C C . LEU A 1 90 ? 7.889 3.871 7.335 1.00 95.62 90 LEU A C 1
ATOM 705 O O . LEU A 1 90 ? 7.942 5.065 7.615 1.00 95.62 90 LEU A O 1
ATOM 709 N N . ARG A 1 91 ? 6.768 3.163 7.523 1.00 95.62 91 ARG A N 1
ATOM 710 C CA . ARG A 1 91 ? 5.564 3.760 8.135 1.00 95.62 91 ARG A CA 1
ATOM 711 C C . ARG A 1 91 ? 5.815 4.197 9.571 1.00 95.62 91 ARG A C 1
ATOM 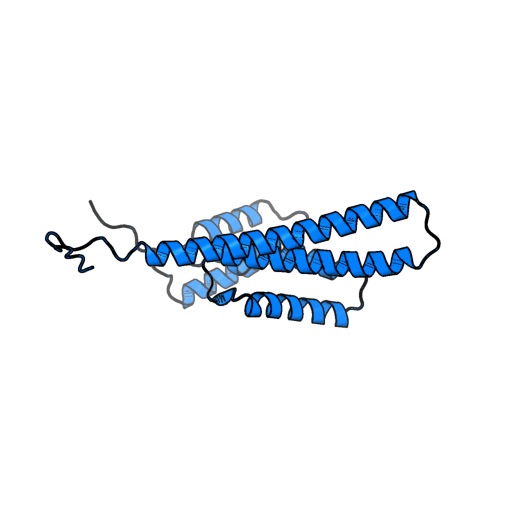713 O O . ARG A 1 91 ? 5.385 5.283 9.956 1.00 95.62 91 ARG A O 1
ATOM 720 N N . LYS A 1 92 ? 6.529 3.375 10.342 1.00 95.75 92 LYS A N 1
ATOM 721 C CA . LYS A 1 92 ? 6.897 3.687 11.724 1.00 95.75 92 LYS A CA 1
ATOM 722 C C . LYS A 1 92 ? 7.832 4.895 11.806 1.00 95.75 92 LYS A C 1
ATOM 724 O O . LYS A 1 92 ? 7.586 5.795 12.596 1.00 95.75 92 LYS A O 1
ATOM 729 N N . GLU A 1 93 ? 8.848 4.960 10.949 1.00 95.88 93 GLU A N 1
ATOM 730 C CA . GLU A 1 93 ? 9.766 6.104 10.809 1.00 95.88 93 GLU A CA 1
ATOM 731 C C . GLU A 1 93 ? 9.020 7.386 10.420 1.00 95.88 93 GLU A C 1
ATOM 733 O O . GLU A 1 93 ? 9.358 8.478 10.871 1.00 95.88 93 GLU A O 1
ATOM 738 N N . LEU A 1 94 ? 7.961 7.254 9.620 1.00 95.31 94 LEU A N 1
ATOM 739 C CA . LEU A 1 94 ? 7.063 8.354 9.293 1.00 95.31 94 LEU A CA 1
ATOM 740 C C . LEU A 1 94 ? 6.076 8.684 10.421 1.00 95.31 94 LEU A C 1
ATOM 742 O O . LEU A 1 94 ? 5.329 9.643 10.262 1.00 95.31 94 LEU A O 1
ATOM 746 N N . GLY A 1 95 ? 6.069 7.965 11.544 1.00 95.00 95 GLY A N 1
ATOM 747 C CA . GLY A 1 95 ? 5.221 8.241 12.707 1.00 95.00 95 GLY A CA 1
ATOM 748 C C . GLY A 1 95 ? 3.766 7.802 12.547 1.00 95.00 95 GLY A C 1
ATOM 749 O O . GLY A 1 95 ? 2.882 8.468 13.069 1.00 95.00 95 GLY A O 1
ATOM 750 N N . HIS A 1 96 ? 3.497 6.731 11.794 1.00 94.06 96 HIS A N 1
ATOM 751 C CA . HIS A 1 96 ? 2.134 6.252 11.531 1.00 94.06 96 HIS A CA 1
ATOM 752 C C . HIS A 1 96 ? 1.326 5.963 12.807 1.00 94.06 96 HIS A C 1
ATOM 754 O O . HIS A 1 96 ? 0.158 6.328 12.876 1.00 94.06 96 HIS A O 1
ATOM 760 N N . ASP A 1 97 ? 1.934 5.330 13.809 1.00 92.31 97 ASP A N 1
ATOM 761 C CA . ASP A 1 97 ? 1.207 4.797 14.971 1.00 92.31 97 ASP A CA 1
ATOM 762 C C . ASP A 1 97 ? 0.574 5.901 15.836 1.00 92.31 97 ASP A C 1
ATOM 764 O O . ASP A 1 97 ? -0.546 5.742 16.316 1.00 92.31 97 ASP A O 1
ATOM 768 N N . ASP A 1 98 ? 1.240 7.055 15.936 1.00 91.69 98 ASP A N 1
ATOM 769 C CA . ASP A 1 98 ? 0.791 8.207 16.730 1.00 91.69 98 ASP A CA 1
ATOM 770 C C . ASP A 1 98 ? 0.108 9.299 15.882 1.00 91.69 98 ASP A C 1
ATOM 772 O O . ASP A 1 98 ? -0.318 10.341 16.390 1.00 91.69 98 ASP A O 1
ATOM 776 N N . ALA A 1 99 ? 0.027 9.102 14.564 1.00 92.06 99 ALA A N 1
ATOM 777 C CA . ALA A 1 99 ? -0.502 10.098 13.645 1.00 92.06 99 ALA A CA 1
ATOM 778 C C . ALA A 1 99 ? -2.044 10.155 13.673 1.00 92.06 99 ALA A C 1
ATOM 780 O O . ALA A 1 99 ? -2.703 9.125 13.824 1.00 92.06 99 ALA A O 1
ATOM 781 N N . PRO A 1 100 ? -2.663 11.328 13.437 1.00 92.81 100 PRO A N 1
ATOM 782 C CA . PRO A 1 100 ? -4.098 11.421 13.163 1.00 92.81 100 PRO A CA 1
ATOM 783 C C . PRO A 1 100 ? -4.508 10.580 11.943 1.00 92.81 100 PRO A C 1
ATOM 785 O O . PRO A 1 100 ? -3.721 10.412 11.015 1.00 92.81 100 PRO A O 1
ATOM 788 N N . ILE A 1 101 ? -5.769 10.133 11.876 1.00 91.38 101 ILE A N 1
ATOM 789 C CA . ILE A 1 101 ? -6.270 9.222 10.819 1.00 91.38 101 ILE A CA 1
ATOM 790 C C . ILE A 1 101 ? -5.941 9.712 9.397 1.00 91.38 101 ILE A C 1
ATOM 792 O O . ILE A 1 101 ? -5.524 8.925 8.549 1.00 91.38 101 ILE A O 1
ATOM 796 N N . LEU A 1 102 ? -6.092 11.011 9.120 1.00 93.25 102 LEU A N 1
ATOM 797 C CA . LEU A 1 102 ? -5.759 11.566 7.804 1.00 93.25 102 LEU A CA 1
ATOM 798 C C . LEU A 1 102 ? -4.264 11.419 7.476 1.00 93.25 102 LEU A C 1
ATOM 800 O O . LEU A 1 102 ? -3.906 11.079 6.350 1.00 93.25 102 LEU A O 1
ATOM 804 N N . GLU A 1 103 ? -3.391 11.658 8.455 1.00 95.19 103 GLU A N 1
ATOM 805 C CA . GLU A 1 103 ? -1.952 11.461 8.296 1.00 95.19 103 GLU A CA 1
ATOM 806 C C . GLU A 1 103 ? -1.604 9.976 8.147 1.00 95.19 103 GLU A C 1
ATOM 808 O O 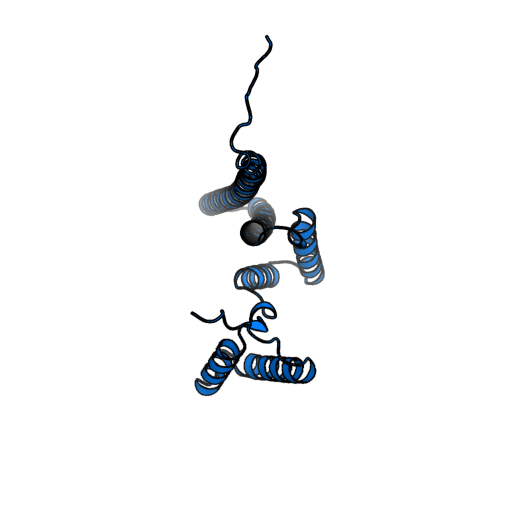. GLU A 1 103 ? -0.789 9.655 7.290 1.00 95.19 103 GLU A O 1
ATOM 813 N N . GLN A 1 104 ? -2.255 9.069 8.885 1.00 93.94 104 GLN A N 1
ATOM 814 C CA . GLN A 1 104 ? -2.074 7.617 8.727 1.00 93.94 104 GLN A CA 1
ATOM 815 C C . GLN A 1 104 ? -2.341 7.168 7.285 1.00 93.94 104 GLN A C 1
ATOM 817 O O . GLN A 1 104 ? -1.502 6.508 6.668 1.00 93.94 104 GLN A O 1
ATOM 822 N N . LEU A 1 105 ? -3.462 7.608 6.704 1.00 93.12 105 LEU A N 1
ATOM 823 C CA . LEU A 1 105 ? -3.816 7.312 5.311 1.00 93.12 105 LEU A CA 1
ATOM 824 C C . LEU A 1 105 ? -2.783 7.870 4.320 1.00 93.12 105 LEU A C 1
ATOM 826 O O . LEU A 1 105 ? -2.413 7.199 3.354 1.00 93.12 105 LEU A O 1
ATOM 830 N N . LEU A 1 106 ? -2.284 9.086 4.558 1.00 95.62 106 LEU A N 1
ATOM 831 C CA . LEU A 1 106 ? -1.257 9.702 3.712 1.00 95.62 106 LEU A CA 1
ATOM 832 C C . LEU A 1 106 ? 0.107 9.019 3.852 1.00 95.62 106 LEU A C 1
ATOM 834 O O . LEU A 1 106 ? 0.812 8.878 2.854 1.00 95.62 106 LEU A O 1
ATOM 838 N N . ILE A 1 107 ? 0.464 8.555 5.050 1.00 96.06 107 ILE A N 1
ATOM 839 C CA . ILE A 1 107 ? 1.672 7.761 5.291 1.00 96.06 107 ILE A CA 1
ATOM 840 C C . ILE A 1 107 ? 1.567 6.425 4.553 1.00 96.06 107 ILE A C 1
ATOM 842 O O . ILE A 1 107 ? 2.488 6.068 3.822 1.00 96.06 107 ILE A O 1
ATOM 846 N N . GLN A 1 108 ? 0.432 5.726 4.656 1.00 94.12 108 GLN A N 1
ATOM 847 C CA . GLN A 1 108 ? 0.194 4.489 3.910 1.00 94.12 108 GLN A CA 1
ATOM 848 C C . GLN A 1 108 ? 0.335 4.712 2.396 1.00 94.12 108 GLN A C 1
ATOM 850 O O . GLN A 1 108 ? 1.043 3.962 1.719 1.00 94.12 108 GLN A O 1
ATOM 855 N N . GLN A 1 109 ? -0.263 5.783 1.868 1.00 95.19 109 GLN A N 1
ATOM 856 C CA . GLN A 1 109 ? -0.148 6.143 0.455 1.00 95.19 109 GLN A CA 1
ATOM 857 C C . GLN A 1 109 ? 1.296 6.473 0.047 1.00 95.19 109 GLN A C 1
ATOM 859 O O . GLN A 1 109 ? 1.745 6.042 -1.017 1.00 95.19 109 GLN A O 1
ATOM 864 N N . ALA A 1 110 ? 2.036 7.218 0.872 1.00 96.56 110 ALA A N 1
ATOM 865 C CA . ALA A 1 110 ? 3.434 7.546 0.613 1.00 96.56 110 ALA A CA 1
ATOM 866 C C . ALA A 1 110 ? 4.308 6.281 0.571 1.00 96.56 110 ALA A C 1
ATOM 868 O O . ALA A 1 110 ? 5.087 6.113 -0.369 1.00 96.56 110 ALA A O 1
ATOM 869 N N . SER A 1 111 ? 4.123 5.353 1.516 1.00 95.56 111 SER A N 1
ATOM 870 C CA . SER A 1 111 ? 4.831 4.066 1.540 1.00 95.56 111 SER A CA 1
ATOM 871 C C . SER A 1 111 ? 4.503 3.190 0.324 1.00 95.56 111 SER A C 1
ATOM 873 O O . SER A 1 111 ? 5.405 2.606 -0.276 1.00 95.56 111 SER A O 1
ATOM 875 N N . LEU A 1 112 ? 3.237 3.137 -0.101 1.00 94.62 112 LEU A N 1
ATOM 876 C CA . LEU A 1 112 ? 2.829 2.413 -1.309 1.00 94.62 112 LEU A CA 1
ATOM 877 C C . LEU A 1 112 ? 3.434 3.028 -2.582 1.00 94.62 112 LEU A C 1
ATOM 879 O O . LEU A 1 112 ? 3.882 2.305 -3.476 1.00 94.62 112 LEU A O 1
ATOM 883 N N . CYS A 1 113 ? 3.460 4.360 -2.685 1.00 96.44 113 CYS A N 1
ATOM 884 C CA . CYS A 1 113 ? 4.114 5.051 -3.796 1.00 96.44 113 CYS A CA 1
ATOM 885 C C . CYS A 1 113 ? 5.625 4.800 -3.819 1.00 96.44 113 CYS A C 1
ATOM 887 O O . CYS A 1 113 ? 6.172 4.597 -4.902 1.00 96.44 113 CYS A O 1
ATOM 889 N N . TRP A 1 114 ? 6.276 4.772 -2.653 1.00 96.56 114 TRP A N 1
ATOM 890 C CA . TRP A 1 114 ? 7.692 4.433 -2.529 1.00 96.56 114 TRP A CA 1
ATOM 891 C C . TRP A 1 114 ? 7.978 3.027 -3.069 1.00 96.56 114 TRP A C 1
ATOM 893 O O . TRP A 1 114 ? 8.811 2.888 -3.960 1.00 96.56 114 TRP A O 1
ATOM 903 N N . LEU A 1 115 ? 7.214 2.007 -2.647 1.00 94.94 115 LEU A N 1
ATOM 904 C CA . LEU A 1 115 ? 7.367 0.637 -3.161 1.00 94.94 115 LEU A CA 1
ATOM 905 C C . LEU A 1 115 ? 7.243 0.588 -4.686 1.00 94.94 115 LEU A C 1
ATOM 907 O O . LEU A 1 115 ? 8.074 -0.005 -5.373 1.00 94.94 115 LEU A O 1
ATOM 911 N N . LYS A 1 116 ? 6.198 1.224 -5.229 1.00 95.69 116 LYS A N 1
ATOM 912 C CA . LYS A 1 116 ? 5.959 1.271 -6.677 1.00 95.69 116 LYS A CA 1
ATOM 913 C C . LYS A 1 116 ? 7.114 1.939 -7.416 1.00 95.69 116 LYS A C 1
ATOM 915 O O . LYS A 1 116 ? 7.500 1.443 -8.470 1.00 95.69 116 LYS A O 1
ATOM 920 N N . LEU A 1 117 ? 7.643 3.041 -6.885 1.00 97.25 117 LEU A N 1
ATOM 921 C CA . LEU A 1 117 ? 8.789 3.731 -7.466 1.00 97.25 117 LEU A CA 1
ATOM 922 C C . LEU A 1 117 ? 10.023 2.827 -7.470 1.00 97.25 117 LEU A C 1
ATOM 924 O O . LEU A 1 117 ? 10.567 2.587 -8.542 1.00 97.25 117 LEU A O 1
ATOM 928 N N . SER A 1 118 ? 10.393 2.247 -6.327 1.00 95.44 118 SER A N 1
ATOM 929 C CA . SER A 1 118 ? 11.571 1.377 -6.222 1.00 95.44 118 SER A CA 1
ATOM 930 C C . SER A 1 118 ? 11.494 0.164 -7.156 1.00 95.44 118 SER A C 1
ATOM 932 O O . SER A 1 118 ? 12.479 -0.197 -7.798 1.00 95.44 118 SER A O 1
ATOM 934 N N . LEU A 1 119 ? 10.313 -0.447 -7.303 1.00 95.00 119 LEU A N 1
ATOM 935 C CA . LEU A 1 119 ? 10.109 -1.551 -8.248 1.00 95.00 119 LEU A CA 1
ATOM 936 C C . LEU A 1 119 ? 10.205 -1.103 -9.711 1.00 95.00 119 LEU A C 1
ATOM 938 O O . LEU A 1 119 ? 10.739 -1.835 -10.548 1.00 95.00 119 LEU A O 1
ATOM 942 N N . VAL A 1 120 ? 9.686 0.085 -10.035 1.00 96.75 120 VAL A N 1
ATOM 943 C CA . VAL A 1 120 ? 9.810 0.659 -11.379 1.00 96.75 120 VAL A CA 1
ATOM 944 C C . VAL A 1 120 ? 11.264 1.003 -11.683 1.00 96.75 120 VAL A C 1
ATOM 946 O O . VAL A 1 120 ? 11.710 0.661 -12.769 1.00 96.75 120 VAL A O 1
ATOM 949 N N . GLU A 1 121 ? 12.015 1.588 -10.750 1.00 96.75 121 GLU A N 1
ATOM 950 C CA . GLU A 1 121 ? 13.446 1.899 -10.903 1.00 96.75 121 GLU A CA 1
ATOM 951 C C . GLU A 1 121 ? 14.294 0.644 -11.113 1.00 96.75 121 GLU A C 1
ATOM 953 O O . GLU A 1 121 ? 15.127 0.594 -12.025 1.00 96.75 121 GLU A O 1
ATOM 958 N N . LEU A 1 122 ? 14.038 -0.407 -10.327 1.00 94.56 122 LEU A N 1
ATOM 959 C CA . LEU A 1 122 ? 14.691 -1.700 -10.504 1.00 94.56 122 LEU A CA 1
ATOM 960 C C . LEU A 1 122 ? 14.425 -2.258 -11.906 1.00 94.56 122 LEU A C 1
ATOM 962 O O . LEU A 1 122 ? 15.354 -2.630 -12.625 1.00 94.56 122 LEU A O 1
ATOM 966 N N . ARG A 1 123 ? 13.153 -2.306 -12.323 1.00 94.81 123 ARG A N 1
ATOM 967 C CA . ARG A 1 123 ? 12.784 -2.871 -13.626 1.00 94.81 123 ARG A CA 1
ATOM 968 C C . ARG A 1 123 ? 13.278 -2.014 -14.786 1.00 94.81 123 ARG A C 1
ATOM 970 O O . ARG A 1 123 ? 13.734 -2.571 -15.778 1.00 94.81 123 ARG A O 1
ATOM 977 N N . TYR A 1 124 ? 13.217 -0.696 -14.642 1.00 96.50 124 TYR A N 1
ATOM 978 C CA . TYR A 1 124 ? 13.762 0.269 -15.586 1.00 96.50 124 TYR A CA 1
ATOM 979 C C . TYR A 1 124 ? 15.250 -0.005 -15.822 1.00 96.50 124 TYR A C 1
ATOM 981 O O . TYR A 1 124 ? 15.663 -0.197 -16.960 1.00 96.50 124 TYR A O 1
ATOM 989 N N . SER A 1 125 ? 16.028 -0.143 -14.745 1.00 95.44 125 SER A N 1
ATOM 990 C CA . SER A 1 125 ? 17.470 -0.407 -14.815 1.00 95.44 125 SER A CA 1
ATOM 991 C C . SER A 1 125 ? 17.797 -1.748 -15.477 1.00 95.44 125 SER A C 1
ATOM 993 O O . SER A 1 125 ? 18.795 -1.863 -16.183 1.00 95.44 125 SER A O 1
ATOM 995 N N . ILE A 1 126 ? 16.962 -2.772 -15.268 1.00 94.69 126 ILE A N 1
ATOM 996 C CA . ILE A 1 126 ? 17.104 -4.071 -15.945 1.00 94.69 126 ILE A CA 1
ATOM 997 C C . ILE A 1 126 ? 16.815 -3.936 -17.443 1.00 94.69 126 ILE A C 1
ATOM 999 O O . ILE A 1 126 ? 17.588 -4.432 -18.257 1.00 94.69 126 ILE A O 1
ATOM 1003 N N . VAL A 1 127 ? 15.714 -3.275 -17.814 1.00 95.56 127 VAL A N 1
ATOM 1004 C CA . VAL A 1 127 ? 15.288 -3.145 -19.216 1.00 95.56 127 VAL A CA 1
ATOM 1005 C C . VAL A 1 127 ? 16.253 -2.265 -20.012 1.00 95.56 127 VAL A C 1
ATOM 1007 O O . VAL A 1 127 ? 16.626 -2.634 -21.118 1.00 95.56 127 VAL A O 1
ATOM 1010 N N . MET A 1 128 ? 16.710 -1.148 -19.443 1.00 94.12 128 MET A N 1
ATOM 1011 C CA . MET A 1 128 ? 17.623 -0.218 -20.120 1.00 94.12 128 MET A CA 1
ATOM 1012 C C . MET A 1 128 ? 19.028 -0.785 -20.357 1.00 94.12 128 MET A C 1
ATOM 1014 O O . MET A 1 128 ? 19.764 -0.256 -21.182 1.00 94.12 128 MET A O 1
ATOM 1018 N N . LYS A 1 129 ? 19.412 -1.871 -19.673 1.00 95.88 129 LYS A N 1
ATOM 1019 C CA . LYS A 1 129 ? 20.659 -2.603 -19.962 1.00 95.88 129 LYS A CA 1
ATOM 1020 C C . LYS A 1 129 ? 20.574 -3.483 -21.211 1.00 95.88 129 LYS A C 1
ATOM 1022 O O . LYS A 1 129 ? 21.601 -3.972 -21.671 1.00 95.88 129 LYS A O 1
ATOM 1027 N N . GLN A 1 130 ? 19.374 -3.746 -21.718 1.00 94.44 130 GLN A N 1
ATOM 1028 C CA . GLN A 1 130 ? 19.153 -4.608 -22.875 1.00 94.44 130 GLN A CA 1
ATOM 1029 C C . GLN A 1 130 ? 19.107 -3.777 -24.161 1.00 94.44 130 GLN A C 1
ATOM 1031 O O . GLN A 1 130 ? 18.820 -2.581 -24.137 1.00 94.44 130 GLN A O 1
ATOM 1036 N N . SER A 1 131 ? 19.326 -4.421 -25.307 1.00 94.94 131 SER A N 1
ATOM 1037 C CA . SER A 1 131 ? 19.007 -3.819 -26.603 1.00 94.94 131 SER A CA 1
ATOM 1038 C C . SER A 1 131 ? 17.488 -3.718 -26.745 1.00 94.94 131 SER A C 1
ATOM 1040 O O . SER A 1 131 ? 16.807 -4.717 -26.969 1.00 94.94 131 SER A O 1
ATOM 1042 N N . ILE A 1 132 ? 16.954 -2.510 -26.579 1.00 96.75 132 ILE A N 1
ATOM 1043 C CA . ILE A 1 132 ? 15.516 -2.235 -26.625 1.00 96.75 132 ILE A CA 1
ATOM 1044 C C . ILE A 1 132 ? 15.152 -1.337 -27.802 1.00 96.75 132 ILE A C 1
ATOM 1046 O O . ILE A 1 132 ? 15.975 -0.594 -28.333 1.00 96.75 132 ILE A O 1
ATOM 1050 N N . THR A 1 133 ? 13.880 -1.371 -28.189 1.00 97.00 133 THR A N 1
ATOM 1051 C CA . THR A 1 133 ? 13.345 -0.417 -29.159 1.00 97.00 133 THR A CA 1
ATOM 1052 C C . THR A 1 133 ? 13.192 0.965 -28.527 1.00 97.00 133 THR A C 1
ATOM 1054 O O . THR A 1 133 ? 12.924 1.091 -27.328 1.00 97.00 133 THR A O 1
ATOM 1057 N N . LEU A 1 134 ? 13.277 2.016 -29.348 1.00 96.00 134 LEU A N 1
ATOM 1058 C CA . LEU A 1 134 ? 13.038 3.393 -28.906 1.00 96.00 134 LEU A CA 1
ATOM 1059 C C . LEU A 1 134 ? 11.666 3.541 -28.226 1.00 96.00 134 LEU A C 1
ATOM 1061 O O . LEU A 1 134 ? 11.556 4.165 -27.173 1.00 96.00 134 LEU A O 1
ATOM 1065 N N . THR A 1 135 ? 10.627 2.912 -28.781 1.00 97.38 135 THR A N 1
ATOM 1066 C CA . THR A 1 135 ? 9.266 2.937 -28.225 1.00 97.38 135 THR A CA 1
ATOM 1067 C C . THR A 1 135 ? 9.206 2.342 -26.818 1.00 97.38 135 THR A C 1
ATOM 1069 O O . THR A 1 135 ? 8.565 2.917 -25.935 1.00 97.38 135 THR A O 1
ATOM 1072 N N . LEU A 1 136 ? 9.891 1.216 -26.585 1.00 96.19 136 LEU A N 1
ATOM 1073 C CA . LEU A 1 136 ? 9.958 0.599 -25.262 1.00 96.19 136 LEU A CA 1
ATOM 1074 C C . LEU A 1 136 ? 10.734 1.485 -24.278 1.00 96.19 136 LEU A C 1
ATOM 1076 O O . LEU A 1 136 ? 10.299 1.640 -23.135 1.00 96.19 136 LEU A O 1
ATOM 1080 N N . GLY A 1 137 ? 11.821 2.116 -24.730 1.00 97.12 137 GLY A N 1
ATOM 1081 C CA . GLY A 1 137 ? 12.574 3.085 -23.932 1.00 97.12 137 GLY A CA 1
ATOM 1082 C C . GLY A 1 137 ? 11.706 4.263 -23.480 1.00 97.12 137 GLY A C 1
ATOM 1083 O O . GLY A 1 137 ? 11.582 4.525 -22.285 1.00 97.12 137 GLY A O 1
ATOM 1084 N N . VAL A 1 138 ? 10.997 4.901 -24.417 1.00 97.88 138 VAL A N 1
ATOM 1085 C CA . VAL A 1 138 ? 10.077 6.019 -24.130 1.00 97.88 138 VAL A CA 1
ATOM 1086 C C . VAL A 1 138 ? 8.955 5.609 -23.171 1.00 97.88 138 VAL A C 1
ATOM 1088 O O . VAL A 1 138 ? 8.570 6.389 -22.297 1.00 97.88 138 VAL A O 1
ATOM 1091 N N . TYR A 1 139 ? 8.411 4.396 -23.308 1.00 98.12 139 TYR A N 1
ATOM 1092 C CA . TYR A 1 139 ? 7.409 3.876 -22.374 1.00 98.12 139 TYR A CA 1
ATOM 1093 C C . TYR A 1 139 ? 7.952 3.811 -20.939 1.00 98.12 139 TYR A C 1
ATOM 1095 O O . TYR A 1 139 ? 7.291 4.281 -20.007 1.00 98.12 139 TYR A O 1
ATOM 1103 N N . TRP A 1 140 ? 9.151 3.254 -20.755 1.00 97.94 140 TRP A N 1
ATOM 1104 C CA . TRP A 1 140 ? 9.756 3.090 -19.435 1.00 97.94 140 TRP A CA 1
ATOM 1105 C C . TRP A 1 140 ? 10.153 4.420 -18.797 1.00 97.94 140 TRP A C 1
ATOM 1107 O O . TRP A 1 140 ? 9.896 4.603 -17.608 1.00 97.94 140 TRP A O 1
ATOM 1117 N N . GLU A 1 141 ? 10.650 5.374 -19.582 1.00 97.88 141 GLU A N 1
ATOM 1118 C CA . GLU A 1 141 ? 10.921 6.748 -19.135 1.00 97.88 141 GLU A CA 1
ATOM 1119 C C . GLU A 1 141 ? 9.657 7.449 -18.619 1.00 97.88 141 GLU A C 1
ATOM 1121 O O . GLU A 1 141 ? 9.6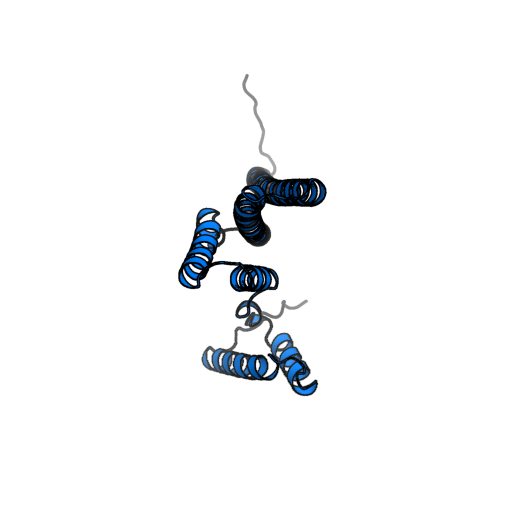09 7.988 -17.506 1.00 97.88 141 GLU A O 1
ATOM 1126 N N . LYS A 1 142 ? 8.564 7.371 -19.391 1.00 98.31 142 LYS A N 1
ATOM 1127 C CA . LYS A 1 142 ? 7.262 7.922 -18.984 1.00 98.31 142 LYS A CA 1
ATOM 1128 C C . LYS A 1 142 ? 6.742 7.250 -17.717 1.00 98.31 142 LYS A C 1
ATOM 1130 O O . LYS A 1 142 ? 6.211 7.923 -16.829 1.00 98.31 142 LYS A O 1
ATOM 1135 N N . ARG A 1 143 ? 6.886 5.926 -17.618 1.00 97.94 143 ARG A N 1
ATOM 1136 C CA . ARG A 1 143 ? 6.456 5.151 -16.450 1.00 97.94 143 ARG A CA 1
ATOM 1137 C C . ARG A 1 143 ? 7.252 5.526 -15.199 1.00 97.94 143 ARG A C 1
ATOM 1139 O O . ARG A 1 143 ? 6.631 5.721 -14.154 1.00 97.94 143 ARG A O 1
ATOM 1146 N N . LEU A 1 144 ? 8.574 5.666 -15.308 1.00 98.31 144 LEU A N 1
ATOM 1147 C CA . LEU A 1 144 ? 9.451 6.098 -14.219 1.00 98.31 144 LEU A CA 1
ATOM 1148 C C . LEU A 1 144 ? 9.089 7.508 -13.746 1.00 98.31 144 LEU A C 1
ATOM 1150 O O . LEU A 1 144 ? 8.765 7.697 -12.573 1.00 98.31 144 LEU A O 1
ATOM 1154 N N . THR A 1 145 ? 8.994 8.462 -14.675 1.00 98.44 145 THR A N 1
ATOM 1155 C CA . THR A 1 145 ? 8.575 9.845 -14.391 1.00 98.44 145 THR A CA 1
ATOM 1156 C C . THR A 1 145 ? 7.229 9.885 -13.660 1.00 98.44 145 THR A C 1
ATOM 1158 O O . THR A 1 145 ? 7.046 10.612 -12.682 1.00 98.44 145 THR A O 1
ATOM 1161 N N . ALA A 1 146 ? 6.251 9.094 -14.111 1.00 98.38 146 ALA A N 1
ATOM 1162 C CA . ALA A 1 146 ? 4.933 9.056 -13.491 1.00 98.38 146 ALA A CA 1
ATOM 1163 C C . ALA A 1 146 ? 4.946 8.401 -12.097 1.00 98.38 146 ALA A C 1
ATOM 1165 O O . ALA A 1 146 ? 4.111 8.746 -11.259 1.00 98.38 146 ALA A O 1
ATOM 1166 N N . ALA A 1 147 ? 5.842 7.447 -11.834 1.00 98.12 147 ALA A N 1
ATOM 1167 C CA . ALA A 1 147 ? 6.019 6.865 -10.504 1.00 98.12 147 ALA A CA 1
ATOM 1168 C C . ALA A 1 147 ? 6.665 7.876 -9.544 1.00 98.12 147 ALA A C 1
ATOM 1170 O O . ALA A 1 147 ? 6.126 8.110 -8.461 1.00 98.12 147 ALA A O 1
ATOM 1171 N N . GLN A 1 148 ? 7.730 8.553 -9.986 1.00 98.25 148 GLN A N 1
ATOM 1172 C CA . GLN A 1 148 ? 8.413 9.604 -9.227 1.00 98.25 148 GLN A CA 1
ATOM 1173 C C . GLN A 1 148 ? 7.451 10.735 -8.850 1.00 98.25 148 GLN A C 1
ATOM 1175 O O . GLN A 1 148 ? 7.309 11.046 -7.671 1.00 98.25 148 GLN A O 1
ATOM 1180 N N . LYS A 1 149 ? 6.689 11.268 -9.818 1.00 98.44 149 LYS A N 1
ATOM 1181 C CA . LYS A 1 149 ? 5.686 12.323 -9.573 1.00 98.44 149 LYS A CA 1
ATOM 1182 C C . LYS A 1 149 ? 4.621 11.922 -8.549 1.00 98.44 149 LYS A C 1
ATOM 1184 O O . LYS A 1 149 ? 4.173 12.752 -7.763 1.00 98.44 149 LYS A O 1
ATOM 1189 N N . ARG A 1 150 ? 4.168 10.663 -8.561 1.00 98.00 150 ARG A N 1
ATOM 1190 C CA . ARG A 1 150 ? 3.180 10.174 -7.581 1.00 98.00 150 ARG A CA 1
ATOM 1191 C C . ARG A 1 150 ? 3.777 10.065 -6.183 1.00 98.00 150 ARG A C 1
ATOM 1193 O O . ARG A 1 150 ? 3.081 10.367 -5.217 1.00 98.00 150 ARG A O 1
ATOM 1200 N N . PHE A 1 151 ? 5.034 9.644 -6.081 1.00 98.38 151 PHE A N 1
ATOM 1201 C CA . PHE A 1 151 ? 5.744 9.580 -4.810 1.00 98.38 151 PHE A CA 1
ATOM 1202 C C . PHE A 1 151 ? 5.987 10.974 -4.226 1.00 98.38 151 PHE A C 1
ATOM 1204 O O . PHE A 1 151 ? 5.559 11.233 -3.103 1.00 98.38 151 PHE A O 1
ATOM 1211 N N . THR A 1 152 ? 6.559 11.901 -4.998 1.00 98.25 152 THR A N 1
ATOM 1212 C CA . THR A 1 152 ? 6.823 13.267 -4.518 1.00 98.25 152 THR A CA 1
ATOM 1213 C C . THR A 1 152 ? 5.539 13.979 -4.111 1.00 98.25 152 THR A C 1
ATOM 1215 O O . THR A 1 152 ? 5.470 14.524 -3.014 1.00 98.25 152 THR A O 1
ATOM 1218 N N . ARG A 1 153 ? 4.470 13.870 -4.911 1.00 98.31 153 ARG A N 1
ATOM 1219 C CA . ARG A 1 153 ? 3.163 14.447 -4.567 1.00 98.31 153 ARG A CA 1
ATOM 1220 C C . ARG A 1 153 ? 2.587 13.870 -3.272 1.00 98.31 153 ARG A C 1
ATOM 1222 O O . ARG A 1 153 ? 1.964 14.610 -2.510 1.00 98.31 153 ARG A O 1
ATOM 1229 N N . ALA A 1 154 ? 2.763 12.573 -3.009 1.00 97.81 154 ALA A N 1
ATOM 1230 C CA . ALA A 1 154 ? 2.311 11.965 -1.756 1.00 97.81 154 ALA A CA 1
ATOM 1231 C C . ALA A 1 154 ? 3.082 12.538 -0.553 1.00 97.81 154 ALA A C 1
ATOM 1233 O O . ALA A 1 154 ? 2.461 12.950 0.427 1.00 97.81 154 ALA A O 1
ATOM 1234 N N . CYS A 1 155 ? 4.408 12.655 -0.666 1.00 98.00 155 CYS A N 1
ATOM 1235 C CA . CYS A 1 155 ? 5.259 13.263 0.358 1.00 98.00 155 CYS A CA 1
ATOM 1236 C C . CYS A 1 155 ? 4.914 14.740 0.603 1.00 98.00 155 CYS A C 1
ATOM 1238 O O . CYS A 1 155 ? 4.747 15.154 1.748 1.00 98.00 155 CYS A O 1
ATOM 1240 N N . GLU A 1 156 ? 4.739 15.526 -0.461 1.00 98.19 156 GLU A N 1
ATOM 1241 C CA . GLU A 1 156 ? 4.325 16.932 -0.381 1.00 98.19 156 GLU A CA 1
ATOM 1242 C C . GLU A 1 156 ? 2.956 17.088 0.281 1.00 98.19 156 GLU A C 1
ATOM 1244 O O . GLU A 1 156 ? 2.759 17.986 1.098 1.00 98.19 156 GLU A O 1
ATOM 1249 N N . THR A 1 157 ? 2.005 16.209 -0.048 1.00 97.88 157 THR A N 1
ATOM 1250 C CA . THR A 1 157 ? 0.660 16.235 0.541 1.00 97.88 157 THR A CA 1
ATOM 1251 C C . THR A 1 157 ? 0.723 15.936 2.037 1.00 97.88 157 THR A C 1
ATOM 1253 O O . THR A 1 157 ? 0.130 16.673 2.823 1.00 97.88 157 THR A O 1
ATOM 1256 N N . LEU A 1 158 ? 1.492 14.922 2.446 1.00 97.31 158 LEU A N 1
ATOM 1257 C CA . LEU A 1 158 ? 1.717 14.610 3.859 1.00 97.31 158 LEU A CA 1
ATOM 1258 C C . LEU A 1 158 ? 2.375 15.784 4.598 1.00 97.31 158 LEU A C 1
ATOM 1260 O O . LEU A 1 158 ? 1.902 16.196 5.657 1.00 97.31 158 LEU A O 1
ATOM 1264 N N . ALA A 1 159 ? 3.424 16.374 4.022 1.00 96.81 159 ALA A N 1
ATOM 1265 C CA . ALA A 1 159 ? 4.101 17.532 4.600 1.00 96.81 159 ALA A CA 1
ATOM 1266 C C . ALA A 1 159 ? 3.166 18.748 4.719 1.00 96.81 159 ALA A C 1
ATOM 1268 O O . ALA A 1 159 ? 3.169 19.443 5.737 1.00 96.81 159 ALA A O 1
ATOM 1269 N N . ARG A 1 160 ? 2.324 18.986 3.706 1.00 96.69 160 ARG A N 1
ATOM 1270 C CA . ARG A 1 160 ? 1.331 20.066 3.707 1.00 96.69 160 ARG A CA 1
ATOM 1271 C C . ARG A 1 160 ? 0.289 19.868 4.802 1.00 96.69 160 ARG A C 1
ATOM 1273 O O . ARG A 1 160 ? 0.019 20.818 5.531 1.00 96.69 160 ARG A O 1
ATOM 1280 N N . VAL A 1 161 ? -0.259 18.660 4.947 1.00 95.12 161 VAL A N 1
ATOM 1281 C CA . VAL A 1 161 ? -1.215 18.343 6.020 1.00 95.12 161 VAL A CA 1
ATOM 1282 C C . VAL A 1 161 ? -0.573 18.554 7.386 1.00 95.12 161 VAL A C 1
ATOM 1284 O O . VAL A 1 161 ? -1.129 19.280 8.200 1.00 95.12 161 VAL A O 1
ATOM 1287 N N . ARG A 1 162 ? 0.650 18.060 7.602 1.00 94.69 162 ARG A N 1
ATOM 1288 C CA . ARG A 1 162 ? 1.398 18.290 8.850 1.00 94.69 162 ARG A CA 1
ATOM 1289 C C . ARG A 1 162 ? 1.597 19.764 9.169 1.00 94.69 162 ARG A C 1
ATOM 1291 O O . ARG A 1 162 ? 1.437 20.171 10.318 1.00 94.69 162 ARG A O 1
ATOM 1298 N N . LYS A 1 163 ? 1.943 20.570 8.162 1.00 93.50 163 LYS A N 1
ATOM 1299 C CA . LYS A 1 163 ? 2.095 22.021 8.321 1.00 93.50 163 LYS A CA 1
ATOM 1300 C C . LYS A 1 163 ? 0.779 22.666 8.763 1.00 93.50 163 LYS A C 1
ATOM 1302 O O . LYS A 1 163 ? 0.781 23.449 9.707 1.00 93.50 163 LYS A O 1
ATOM 1307 N N . LEU A 1 164 ? -0.333 22.311 8.119 1.00 91.75 164 LEU A N 1
ATOM 1308 C CA . LEU A 1 164 ? -1.658 22.825 8.474 1.00 91.75 164 LEU A CA 1
ATOM 1309 C C . LEU A 1 164 ? -2.063 22.403 9.892 1.00 91.75 164 LEU A C 1
ATOM 1311 O O . LEU A 1 164 ? -2.406 23.261 10.697 1.00 91.75 164 LEU A O 1
ATOM 1315 N N . SER A 1 165 ? -1.933 21.121 10.234 1.00 86.38 165 SER A N 1
ATOM 1316 C CA . SER A 1 165 ? -2.299 20.593 11.553 1.00 86.38 165 SER A CA 1
ATOM 1317 C C . SER A 1 165 ? -1.502 21.221 12.701 1.00 86.38 165 SER A C 1
ATOM 1319 O O . SER A 1 165 ? -2.059 21.469 13.770 1.00 86.38 165 SER A O 1
ATOM 1321 N N . ARG A 1 166 ? -0.213 21.526 12.494 1.00 83.31 166 ARG A N 1
ATOM 1322 C CA . ARG A 1 166 ? 0.609 22.255 13.478 1.00 83.31 166 ARG A CA 1
ATOM 1323 C C . ARG A 1 166 ? 0.146 23.701 13.651 1.00 83.31 166 ARG A C 1
ATOM 1325 O O . ARG A 1 166 ? 0.030 24.167 14.780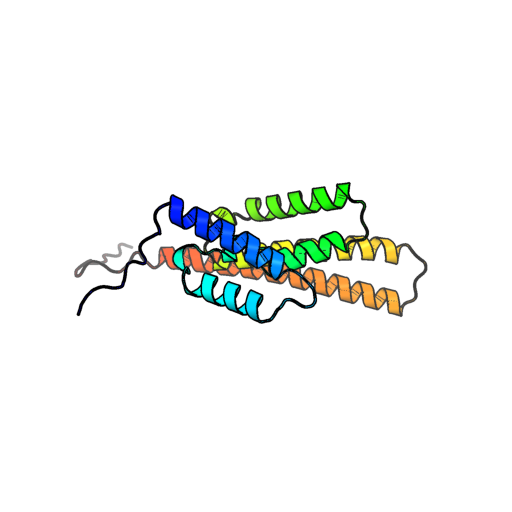 1.00 83.31 166 ARG A O 1
ATOM 1332 N N . AS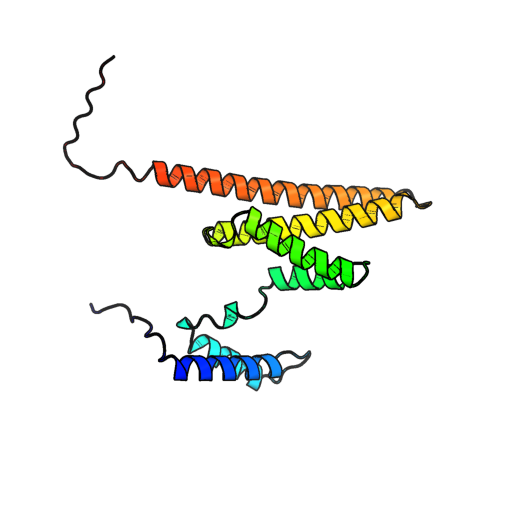N A 1 167 ? -0.173 24.382 12.552 1.00 74.62 167 ASN A N 1
ATOM 1333 C CA . ASN A 1 167 ? -0.627 25.771 12.586 1.00 74.62 167 ASN A CA 1
ATOM 1334 C C . ASN A 1 167 ? -2.019 25.914 13.222 1.00 74.62 167 ASN A C 1
ATOM 1336 O O . ASN A 1 167 ? -2.266 26.880 13.935 1.00 74.62 167 ASN A O 1
ATOM 1340 N N . THR A 1 168 ? -2.916 24.942 13.031 1.00 64.00 168 THR A N 1
ATOM 1341 C CA . THR A 1 168 ? -4.245 24.953 13.664 1.00 64.00 168 THR A CA 1
ATOM 1342 C C . THR A 1 168 ? -4.163 24.855 15.190 1.00 64.00 168 THR A C 1
ATOM 1344 O O . THR A 1 168 ? -4.933 25.523 15.872 1.00 64.00 168 THR A O 1
ATOM 1347 N N . ARG A 1 169 ? -3.203 24.099 15.748 1.00 55.97 169 ARG A N 1
ATOM 1348 C CA . ARG A 1 169 ? -2.983 24.055 17.209 1.00 55.97 169 ARG A CA 1
ATOM 1349 C C . ARG A 1 169 ? -2.510 25.398 17.776 1.00 55.97 169 ARG A C 1
ATOM 1351 O O . ARG A 1 169 ? -2.887 25.742 18.888 1.00 55.97 169 ARG A O 1
ATOM 1358 N N . ALA A 1 170 ? -1.741 26.177 17.013 1.00 53.47 170 ALA A N 1
ATOM 1359 C CA . ALA A 1 170 ? -1.302 27.514 17.428 1.00 53.47 170 ALA A CA 1
ATOM 1360 C C . ALA A 1 170 ? -2.446 28.554 17.442 1.00 53.47 170 ALA A C 1
ATOM 1362 O O . ALA A 1 170 ? -2.361 29.548 18.154 1.00 53.47 170 ALA A O 1
ATOM 1363 N N . LEU A 1 171 ? -3.532 28.313 16.697 1.00 51.03 171 LEU A N 1
ATOM 1364 C CA . LEU A 1 171 ? -4.714 29.185 16.638 1.00 51.03 171 LEU A CA 1
ATOM 1365 C C . LEU A 1 171 ? -5.718 28.955 17.782 1.00 51.03 171 LEU A C 1
ATOM 1367 O O . LEU A 1 171 ? -6.566 29.810 18.018 1.00 51.03 171 LEU A O 1
ATOM 1371 N N . GLN A 1 172 ? -5.627 27.840 18.514 1.00 45.47 172 GLN A N 1
ATOM 1372 C CA . GLN A 1 172 ? -6.562 27.494 19.598 1.00 45.47 172 GLN A CA 1
ATOM 1373 C C . GLN A 1 172 ? -6.269 28.191 20.946 1.00 45.47 172 GLN A C 1
ATOM 1375 O O . GLN A 1 172 ? -6.912 27.870 21.939 1.00 45.47 172 GLN A O 1
ATOM 1380 N N . PHE A 1 173 ? -5.353 29.168 20.993 1.00 45.50 173 PHE A N 1
ATOM 1381 C CA . PHE A 1 173 ? -4.959 29.875 22.226 1.00 45.50 173 PHE A CA 1
ATOM 1382 C C . PHE A 1 173 ? -5.580 31.269 22.431 1.00 45.50 173 PHE A C 1
ATOM 1384 O O . PHE A 1 173 ? -5.176 31.963 23.353 1.00 45.50 173 PHE A O 1
ATOM 1391 N N . ASN A 1 174 ? -6.574 31.686 21.639 1.00 49.38 174 ASN A N 1
ATOM 1392 C CA . ASN A 1 174 ? -7.178 33.021 21.776 1.00 49.38 174 ASN A CA 1
ATOM 1393 C C . ASN A 1 174 ? -8.713 33.000 21.834 1.00 49.38 174 ASN A C 1
ATOM 1395 O O . ASN A 1 174 ? -9.349 33.722 21.077 1.00 49.38 174 ASN A O 1
ATOM 1399 N N . ILE A 1 175 ? -9.330 32.186 22.700 1.00 51.34 175 ILE A N 1
ATOM 1400 C CA . ILE A 1 175 ? -10.753 32.359 23.061 1.00 51.34 175 ILE A CA 1
ATOM 1401 C C . ILE A 1 175 ? -10.956 31.988 24.541 1.00 51.34 175 ILE A C 1
ATOM 1403 O O . ILE A 1 175 ? -11.315 30.858 24.855 1.00 51.34 175 ILE A O 1
ATOM 1407 N N . ALA A 1 176 ? -10.640 32.943 25.423 1.00 42.25 176 ALA A N 1
ATOM 1408 C CA . ALA A 1 176 ? -11.095 33.161 26.812 1.00 42.25 176 ALA A CA 1
ATOM 1409 C C . ALA A 1 176 ? -10.009 34.039 27.477 1.00 42.25 176 ALA A C 1
ATOM 1411 O O . ALA A 1 176 ? -8.870 33.610 27.590 1.00 42.25 176 ALA A O 1
ATOM 1412 N N . ALA A 1 177 ? -10.228 35.292 27.856 1.00 40.66 177 ALA A N 1
ATOM 1413 C CA . ALA A 1 177 ? -11.356 35.788 28.622 1.00 40.66 177 ALA A CA 1
ATOM 1414 C C . ALA A 1 177 ? -11.799 37.190 28.172 1.00 40.66 177 ALA A C 1
ATOM 1416 O O . ALA A 1 177 ? -10.978 38.016 27.760 1.00 40.66 177 ALA A O 1
ATOM 1417 N N . ASP A 1 178 ? -13.102 37.444 28.308 1.00 50.94 178 ASP A N 1
ATOM 1418 C CA . ASP A 1 178 ? -13.681 38.785 28.360 1.00 50.94 178 ASP A CA 1
ATOM 1419 C C . ASP A 1 178 ? -12.816 39.698 29.247 1.00 50.94 178 ASP A C 1
ATOM 1421 O O . ASP A 1 178 ? -12.670 39.458 30.445 1.00 50.94 178 ASP A O 1
ATOM 1425 N N . GLY A 1 179 ? -12.220 40.733 28.645 1.00 51.91 179 GLY A N 1
ATOM 1426 C CA . GLY A 1 179 ? -11.504 41.795 29.362 1.00 51.91 179 GLY A CA 1
ATOM 1427 C C . GLY A 1 179 ? -9.972 41.805 29.274 1.00 51.91 179 GLY A C 1
ATOM 1428 O O . GLY A 1 179 ? -9.345 42.631 29.934 1.00 51.91 179 GLY A O 1
ATOM 1429 N N . GLY A 1 180 ? -9.336 40.952 28.468 1.00 47.28 180 GLY A N 1
ATOM 1430 C CA . GLY A 1 180 ? -7.877 40.978 28.286 1.00 47.28 180 GLY A CA 1
ATOM 1431 C C . GLY A 1 180 ? -7.374 42.207 27.514 1.00 47.28 180 GLY A C 1
ATOM 1432 O O . GLY A 1 180 ? -7.253 42.169 26.292 1.00 47.28 180 GLY A O 1
ATOM 1433 N N . GLN A 1 181 ? -7.067 43.296 28.221 1.00 52.44 181 GLN A N 1
ATOM 1434 C CA . GLN A 1 181 ? -6.450 44.505 27.671 1.00 52.44 181 GLN A CA 1
ATOM 1435 C C . GLN A 1 181 ? -5.057 44.190 27.096 1.00 52.44 181 GLN A C 1
ATOM 1437 O O . GLN A 1 181 ? -4.156 43.767 27.818 1.00 52.44 181 GLN A O 1
ATOM 1442 N N . GLN A 1 182 ? -4.873 44.417 25.793 1.00 50.38 182 GLN A N 1
ATOM 1443 C CA . GLN A 1 182 ? -3.562 44.369 25.145 1.00 50.38 182 GLN A CA 1
ATOM 1444 C C . GLN A 1 182 ? -2.904 45.745 25.246 1.00 50.38 182 GLN A C 1
ATOM 1446 O O . GLN A 1 182 ? -3.415 46.726 24.708 1.00 50.38 182 GLN A O 1
ATOM 1451 N N . ILE A 1 183 ? -1.767 45.811 25.935 1.00 42.59 183 ILE A N 1
ATOM 1452 C CA . ILE A 1 183 ? -0.904 46.991 25.966 1.00 42.59 183 ILE A CA 1
ATOM 1453 C C . ILE A 1 183 ? 0.335 46.640 25.143 1.00 42.59 183 ILE A C 1
ATOM 1455 O O . ILE A 1 183 ? 1.153 45.828 25.569 1.00 42.59 183 ILE A O 1
ATOM 1459 N N . ASN A 1 184 ? 0.458 47.221 23.951 1.00 43.97 184 ASN A N 1
ATOM 1460 C CA . ASN A 1 184 ? 1.700 47.158 23.186 1.00 43.97 184 ASN A CA 1
ATOM 1461 C C . ASN A 1 184 ? 2.646 48.227 23.741 1.00 43.97 184 ASN A C 1
ATOM 1463 O O . ASN A 1 184 ? 2.312 49.410 23.694 1.00 43.97 184 ASN A O 1
ATOM 1467 N N . MET A 1 185 ? 3.812 47.828 24.247 1.00 36.84 185 MET A N 1
ATOM 1468 C CA . MET A 1 185 ? 4.929 48.755 24.434 1.00 36.84 185 MET A CA 1
ATOM 1469 C C . MET A 1 185 ? 5.901 48.601 23.264 1.00 36.84 185 MET A C 1
ATOM 1471 O O . MET A 1 185 ? 6.217 47.481 22.865 1.00 36.84 185 MET A O 1
ATOM 1475 N N . THR A 1 186 ? 6.274 49.753 22.707 1.00 54.75 186 THR A N 1
ATOM 1476 C CA . THR A 1 186 ? 7.234 49.978 21.613 1.00 54.75 186 THR A CA 1
ATOM 1477 C C . THR A 1 186 ? 8.638 49.508 21.935 1.00 54.75 186 THR A C 1
ATOM 1479 O O . THR A 1 186 ? 9.058 49.729 23.093 1.00 54.75 186 THR A O 1
#

Foldseek 3Di:
DDDDPPPPDPDPVVLVVLLVVLVVLCVQQPDPDHDVVSVVVNVVSCVVRVVSVSVVVDDDPLSVLLVVCLVPQPDDPVVSVVLVVVLVVQLVVQVLVPDDPVLVVLSSQLSSLVSLLVSLVVVLVVVVVDPDDPVVNVVSVVSNVVSVVSNVVSVVVSVVVVVVVVVVVVVVPPDDDDPPDDDDDD

Radius of gyration: 24.43 Å; chains: 1; bounding box: 54×69×58 Å

pLDDT: mean 86.24, std 16.87, range [35.22, 98.44]

Secondary structure (DSSP, 8-state):
-------PPP-HHHHHHHHHHHHHHHHHH-SSS--HHHHHHHHHHHHHTGGG-GGGGSPPHHHHHHHHHHHHSSS-HHHHHHHHHHHHHHHHHTTTTTS-HHHHHHHHHHHHHHHHHHHHHHHHHHHHTS---HHHHHHHHHHHHHHHHHHHHHHHHHHHHHHHHHHHHHHTT----TT-------

Sequence (186 aa):
MPTAVEASIPNPAKAEQIRAKFRQLLDRTNKEHPRPQDVKALSDLLNGNKSLELWRTVYSAGQFAELTINENASAVAGVKECWKYRLASLRKELGHDDAPILEQLLIQQASLCWLKLSLVELRYSIVMKQSITLTLGVYWEKRLTAAQKRFTRACETLARVRKLSRNTRALQFNIAADGGQQINMT